Protein AF-A0AAV7SEF3-F1 (afdb_monomer)

Secondary structure (DSSP, 8-state):
----PPPP-PPPPPGGGSSSSSTTS---PPP-PPPPPPP-----SS-HHHHHHHHHHHHHHHHHHHHHHHHHHHHHHHHHHHHHHHHHHHHHHHHHHHHHHHHHHHHHHHHHHHHHHHHHHHHHHHHHHHHHHTT-----SPPTTTTTT-HHHHHHHHHHHH--TTEEEEEETTTEEEEEETTEEEEESSHHHHHHHHHHHHHHHHHHHHGGG----------------------------THHHHHHHHHHHHHHHHHHHHHHHHHHHHHHHHHHTTSPPPPPPPPP-

Organism: Pleurodeles waltl (NCBI:txid8319)

pLDDT: mean 71.94, std 19.68, range [37.56, 98.62]

Foldseek 3Di:
DDDDDDDDDDPDDDPPPPPVVPVPPPPPDPDDDDDDDDDDDDDDDDCPVVVVVVVVVVVVVVVVVVVVVVVVVVVVVVVVVVVVVVVVVVVVVVVVVVVVVVVVVVVVVVVVVVVVVVVVVVVVVVVVVCVVCVPPDDDPQDDPPPCPPHVVVVVVVVVVLQVDVQWDWDADPPGWIWIAGPNDIDIDPHVVVVVVVSVVVVVVVVVVVVVVPDPDDDDDDDDDDDDDDDDDDDDDDDDDDPPVVVVVVVVVVVVVVVVVVVVVVVVVVVVVVVVVVPPDPDDDDDDDD

Solvent-accessible surface area (backbone atoms only — not comparable to full-atom values): 18531 Å² total; per-residue (Å²): 140,85,87,79,88,81,79,85,78,75,82,76,78,74,82,77,76,68,73,70,72,67,73,73,73,72,79,75,75,80,79,82,76,83,79,80,92,80,82,93,76,92,78,82,91,83,58,71,66,64,54,51,55,49,51,54,50,49,51,54,51,51,52,54,50,49,54,51,50,52,53,52,49,52,51,54,51,52,51,54,51,50,53,53,51,52,52,51,50,51,51,55,52,50,56,54,48,51,53,52,50,54,52,50,53,55,51,53,54,55,48,55,54,48,53,52,51,51,54,53,52,50,54,50,47,51,54,49,50,51,62,67,44,71,82,60,83,79,85,69,86,74,68,88,82,74,41,73,98,44,58,66,62,46,53,52,54,52,51,59,69,51,62,45,97,63,41,51,73,49,80,41,89,95,51,35,40,38,36,32,48,89,90,44,77,46,80,32,79,44,72,65,63,46,47,53,52,54,56,56,51,56,57,55,58,55,56,59,62,65,64,74,75,65,91,77,78,92,75,91,80,87,88,81,86,89,79,87,82,83,84,80,85,79,83,84,78,85,76,81,69,74,72,66,64,56,59,60,52,56,57,53,53,54,56,51,59,54,48,53,52,50,55,55,52,53,58,54,52,56,57,55,62,60,58,62,73,67,64,73,80,80,78,83,80,79,81,86,131

Radius of gyration: 53.01 Å; Cα contacts (8 Å, |Δi|>4): 57; chains: 1; bounding box: 98×86×165 Å

Sequence (289 aa):
MPRGKTAGKTPGKPAHQLLFSEALRQQKHPSVEDPPPLPHSSMADDTQGVTMDHILQEISAVSRKLEGMDSARVALTAETRSMRLDIAGFQSQISGLDQRVATVETQVASWTDRDQELLHLHSKLIDVEDRSCRNNVRLLGFLEGIEGEDMFSYFLSLRTRLRHPDVKFSLFEPGRMWTTKNGKSLNFYNPEDLRAFLEGLHDQSQTMEMTAQTPLDIRDLPSGAGHPVTVSETEGRFTIDPQTRGRDLERLTKNYDDRDKVLQGMAMHTQISDRDKSRSPLKPMAAPT

Mean predicted aligned error: 19.89 Å

Nearest PDB structures (foldseek):
  2yko-assembly1_B  TM=6.083E-01  e=4.194E-01  Homo sapiens
  2ykq-assembly1_B  TM=4.624E-01  e=1.934E-01  Homo sapiens
  2ykp-assembly1_B  TM=4.297E-01  e=2.848E-01  Homo sapiens
  2ykp-assembly1_A  TM=4.327E-01  e=2.503E-01  Homo sapiens
  2yko-assembly1_A  TM=4.627E-01  e=2.503E-01  Homo sapiens

Structure (mmCIF, N/CA/C/O backbone):
data_AF-A0AAV7SEF3-F1
#
_entry.id   AF-A0AAV7SEF3-F1
#
loop_
_atom_site.group_PDB
_atom_site.id
_atom_site.type_symbol
_atom_site.label_atom_id
_atom_site.label_alt_id
_atom_site.label_comp_id
_atom_site.label_asym_id
_atom_site.label_entity_id
_atom_site.label_seq_id
_atom_site.pdbx_PDB_ins_code
_atom_site.Cartn_x
_atom_site.Cartn_y
_atom_site.Cartn_z
_atom_site.occupancy
_atom_site.B_iso_or_equiv
_atom_site.auth_seq_id
_atom_site.auth_comp_id
_atom_site.auth_asym_id
_atom_site.auth_atom_id
_atom_site.pdbx_PDB_model_num
ATOM 1 N N . MET A 1 1 ? 17.565 36.644 4.367 1.00 41.66 1 MET A N 1
ATOM 2 C CA . MET A 1 1 ? 16.128 36.466 4.059 1.00 41.66 1 MET A CA 1
ATOM 3 C C . MET A 1 1 ? 15.454 35.850 5.282 1.00 41.66 1 MET A C 1
ATOM 5 O O . MET A 1 1 ? 15.927 34.808 5.718 1.00 41.66 1 MET A O 1
ATOM 9 N N . PRO A 1 2 ? 14.473 36.518 5.913 1.00 55.06 2 PRO A N 1
ATOM 10 C CA . PRO A 1 2 ? 13.900 36.096 7.191 1.00 55.06 2 PRO A CA 1
ATOM 11 C C . PRO A 1 2 ? 12.561 35.345 7.032 1.00 55.06 2 PRO A C 1
ATOM 13 O O . PRO A 1 2 ? 11.887 35.498 6.020 1.00 55.06 2 PRO A O 1
ATOM 16 N N . ARG A 1 3 ? 12.137 34.690 8.129 1.00 43.38 3 ARG A N 1
ATOM 17 C CA . ARG A 1 3 ? 10.803 34.104 8.424 1.00 43.38 3 ARG A CA 1
ATOM 18 C C . ARG A 1 3 ? 10.563 32.707 7.805 1.00 43.38 3 ARG A C 1
ATOM 20 O O . ARG A 1 3 ? 10.960 32.456 6.686 1.00 43.38 3 ARG A O 1
ATOM 27 N N . GLY A 1 4 ? 9.939 31.746 8.488 1.00 38.06 4 GLY A N 1
ATOM 28 C CA . GLY A 1 4 ? 8.968 31.884 9.569 1.00 38.06 4 GLY A CA 1
ATOM 29 C C . GLY A 1 4 ? 9.024 30.774 10.619 1.00 38.06 4 GLY A C 1
ATOM 30 O O . GLY A 1 4 ? 9.305 29.614 10.342 1.00 38.06 4 GLY A O 1
ATOM 31 N N . LYS A 1 5 ? 8.722 31.194 11.848 1.00 51.06 5 LYS A N 1
ATOM 32 C CA . LYS A 1 5 ? 8.368 30.353 12.987 1.00 51.06 5 LYS A CA 1
ATOM 33 C C . LYS A 1 5 ? 6.966 29.794 12.731 1.00 51.06 5 LYS A C 1
ATOM 35 O O . LYS A 1 5 ? 6.031 30.582 12.599 1.00 51.06 5 LYS A O 1
ATOM 40 N N . THR A 1 6 ? 6.802 28.479 12.682 1.00 56.03 6 THR A N 1
ATOM 41 C CA . THR A 1 6 ? 5.478 27.848 12.734 1.00 56.03 6 THR A CA 1
ATOM 42 C C . THR A 1 6 ? 5.114 27.589 14.189 1.00 56.03 6 THR A C 1
ATOM 44 O O . THR A 1 6 ? 5.816 26.884 14.911 1.00 56.03 6 THR A O 1
ATOM 47 N N . ALA A 1 7 ? 4.038 28.246 14.614 1.00 51.09 7 ALA A N 1
ATOM 48 C CA . ALA A 1 7 ? 3.475 28.188 15.949 1.00 51.09 7 ALA A CA 1
ATOM 49 C C . ALA A 1 7 ? 2.989 26.774 16.299 1.00 51.09 7 ALA A C 1
ATOM 51 O O . ALA A 1 7 ? 2.428 26.064 15.463 1.00 51.09 7 ALA A O 1
ATOM 52 N N . GLY A 1 8 ? 3.198 26.405 17.563 1.00 47.00 8 GLY A N 1
ATOM 53 C CA . GLY A 1 8 ? 2.715 25.173 18.164 1.00 47.00 8 GLY A CA 1
ATOM 54 C C . GLY A 1 8 ? 1.195 25.078 18.101 1.00 47.00 8 GLY A C 1
ATOM 55 O O . GLY A 1 8 ? 0.473 25.950 18.583 1.00 47.00 8 GLY A O 1
ATOM 56 N N . LYS A 1 9 ? 0.726 23.987 17.504 1.00 54.19 9 LYS A N 1
ATOM 57 C CA . LYS A 1 9 ? -0.668 23.568 17.509 1.00 54.19 9 LYS A CA 1
ATOM 58 C C . LYS A 1 9 ? -0.867 22.731 18.771 1.00 54.19 9 LYS A C 1
ATOM 60 O O . LYS A 1 9 ? -0.361 21.617 18.866 1.00 54.19 9 LYS A O 1
ATOM 65 N N . THR A 1 10 ? -1.526 23.302 19.770 1.00 58.28 10 THR A N 1
ATOM 66 C CA . THR A 1 10 ? -1.952 22.576 20.968 1.00 58.28 10 THR A CA 1
ATOM 67 C C . THR A 1 10 ? -2.956 21.487 20.573 1.00 58.28 10 THR A C 1
ATOM 69 O O . THR A 1 10 ? -3.836 21.746 19.746 1.00 58.28 10 THR A O 1
ATOM 72 N N . PRO A 1 11 ? -2.855 20.263 21.122 1.00 57.12 11 PRO A N 1
ATOM 73 C CA . PRO A 1 11 ? -3.858 19.238 20.883 1.00 57.12 11 PRO A CA 1
ATOM 74 C C . PRO A 1 11 ? -5.172 19.680 21.531 1.00 57.12 11 PRO A C 1
ATOM 76 O O . PRO A 1 11 ? -5.235 19.989 22.724 1.00 57.12 11 PRO A O 1
ATOM 79 N N . GLY A 1 12 ? -6.211 19.766 20.700 1.00 49.66 12 GLY A N 1
ATOM 80 C CA . GLY A 1 12 ? -7.566 20.076 21.123 1.00 49.66 12 GLY A CA 1
ATOM 81 C C . GLY A 1 12 ? -8.024 19.090 22.190 1.00 49.66 12 GLY A C 1
ATOM 82 O O . GLY A 1 12 ? -7.910 17.876 22.028 1.00 49.66 12 GLY A O 1
ATOM 83 N N . LYS A 1 13 ? -8.535 19.628 23.297 1.00 55.81 13 LYS A N 1
ATOM 84 C CA . LYS A 1 13 ? -9.222 18.838 24.316 1.00 55.81 13 LYS A CA 1
ATOM 85 C C . LYS A 1 13 ? -10.410 18.117 23.655 1.00 55.81 13 LYS A C 1
ATOM 87 O O . LYS A 1 13 ? -11.155 18.770 22.922 1.00 55.81 13 LYS A O 1
ATOM 92 N N . PRO A 1 14 ? -10.608 16.810 23.891 1.00 53.34 14 PRO A N 1
ATOM 93 C CA . PRO A 1 14 ? -11.721 16.077 23.305 1.00 53.34 14 PRO A CA 1
ATOM 94 C C . PRO A 1 14 ? -13.053 16.630 23.825 1.00 53.34 14 PRO A C 1
ATOM 96 O O . PRO A 1 14 ? -13.282 16.721 25.031 1.00 53.34 14 PRO A O 1
ATOM 99 N N . ALA A 1 15 ? -13.947 16.974 22.898 1.00 54.69 15 ALA A N 1
ATOM 100 C CA . ALA A 1 15 ? -15.269 17.560 23.138 1.00 54.69 15 ALA A CA 1
ATOM 101 C C . ALA A 1 15 ? -16.272 16.631 23.863 1.00 54.69 15 ALA A C 1
ATOM 103 O O . ALA A 1 15 ? -17.443 16.970 24.004 1.00 54.69 15 ALA A O 1
ATOM 104 N N . HIS A 1 16 ? -15.836 15.476 24.372 1.00 51.16 16 HIS A N 1
ATOM 105 C CA . HIS A 1 16 ? -16.706 14.489 25.016 1.00 51.16 16 HIS A CA 1
ATOM 106 C C . HIS A 1 16 ? -16.952 14.728 26.514 1.00 51.16 16 HIS A C 1
ATOM 108 O O . HIS A 1 16 ? -17.703 13.979 27.129 1.00 51.16 16 HIS A O 1
ATOM 114 N N . GLN A 1 17 ? -16.385 15.783 27.111 1.00 49.00 17 GLN A N 1
ATOM 115 C CA . GLN A 1 17 ? -16.561 16.071 28.542 1.00 49.00 17 GLN A CA 1
ATOM 116 C C . GLN A 1 17 ? -17.680 17.074 28.872 1.00 49.00 17 GLN A C 1
ATOM 118 O O . GLN A 1 17 ? -17.937 17.318 30.047 1.00 49.00 17 GLN A O 1
ATOM 123 N N . LEU A 1 18 ? -18.373 17.635 27.872 1.00 51.66 18 LEU A N 1
ATOM 124 C CA . LEU A 1 18 ? -19.439 18.624 28.100 1.00 51.66 18 LEU A CA 1
ATOM 125 C C . LEU A 1 18 ? -20.865 18.057 28.055 1.00 51.66 18 LEU A C 1
ATOM 127 O O . LEU A 1 18 ? -21.784 18.735 28.496 1.00 51.66 18 LEU A O 1
ATOM 131 N N . LEU A 1 19 ? -21.066 16.812 27.612 1.00 51.88 19 LEU A N 1
ATOM 132 C CA . LEU A 1 19 ? -22.411 16.224 27.501 1.00 51.88 19 LEU A CA 1
ATOM 133 C C . LEU A 1 19 ? -22.891 15.485 28.761 1.00 51.88 19 LEU A C 1
ATOM 135 O O . LEU A 1 19 ? -24.065 15.148 28.856 1.00 51.88 19 LEU A O 1
ATOM 139 N N . PHE A 1 20 ? -22.024 15.265 29.755 1.00 48.84 20 PHE A N 1
ATOM 140 C CA . PHE A 1 20 ? -22.416 14.586 31.002 1.00 48.84 20 PHE A CA 1
ATOM 141 C C . PHE A 1 20 ? -22.874 15.541 32.117 1.00 48.84 20 PHE A C 1
ATOM 143 O O . PHE A 1 20 ? -23.497 15.110 33.084 1.00 48.84 20 PHE A O 1
ATOM 150 N N . SER A 1 21 ? -22.614 16.842 31.977 1.00 48.94 21 SER A N 1
ATOM 151 C CA . SER A 1 21 ? -22.934 17.850 32.998 1.00 48.94 21 SER A CA 1
ATOM 152 C C . SER A 1 21 ? -24.386 18.337 32.940 1.00 48.94 21 SER A C 1
ATOM 154 O O . SER A 1 21 ? -24.871 18.939 33.895 1.00 48.94 21 SER A O 1
ATOM 156 N N . GLU A 1 22 ? -25.088 18.094 31.830 1.00 50.62 22 GLU A N 1
ATOM 157 C CA . GLU A 1 22 ? -26.415 18.671 31.576 1.00 50.62 22 GLU A CA 1
ATOM 158 C C . GLU A 1 22 ? -27.567 17.701 31.898 1.00 50.62 22 GLU A C 1
ATOM 160 O O . GLU A 1 22 ? -28.674 18.133 32.216 1.00 50.62 22 GLU A O 1
ATOM 165 N N . ALA A 1 23 ? -27.293 16.392 31.955 1.00 50.78 23 ALA A N 1
ATOM 166 C CA . ALA A 1 23 ? -28.291 15.371 32.286 1.00 50.78 23 ALA A CA 1
ATOM 167 C C . ALA A 1 23 ? -28.616 15.269 33.793 1.00 50.78 23 ALA A C 1
ATOM 169 O O . ALA A 1 23 ? -29.652 14.718 34.158 1.00 50.78 23 ALA A O 1
ATOM 170 N N . LEU A 1 24 ? -27.784 15.827 34.685 1.00 52.16 24 LEU A N 1
ATOM 171 C CA . LEU A 1 24 ? -28.016 15.773 36.139 1.00 52.16 24 LEU A CA 1
ATOM 172 C C . LEU A 1 24 ? -28.829 16.954 36.704 1.00 52.16 24 LEU A C 1
ATOM 174 O O . LEU A 1 24 ? -29.088 16.996 37.903 1.00 52.16 24 LEU A O 1
ATOM 178 N N . ARG A 1 25 ? -29.253 17.918 35.872 1.00 52.78 25 ARG A N 1
ATOM 179 C CA . ARG A 1 25 ? -29.949 19.139 36.332 1.00 52.78 25 ARG A CA 1
ATOM 180 C C . ARG A 1 25 ? -31.480 19.093 36.256 1.00 52.78 25 ARG A C 1
ATOM 182 O O . ARG A 1 25 ? -32.117 20.075 36.618 1.00 52.78 25 ARG A O 1
ATOM 189 N N . GLN A 1 26 ? -32.076 17.976 35.829 1.00 50.88 26 GLN A N 1
ATOM 190 C CA . GLN A 1 26 ? -33.537 17.835 35.700 1.00 50.88 26 GLN A CA 1
ATOM 191 C C . GLN A 1 26 ? -34.201 16.912 36.736 1.00 50.88 26 GLN A C 1
ATOM 193 O O . GLN A 1 26 ? -35.353 16.523 36.552 1.00 50.88 26 GLN A O 1
ATOM 198 N N . GLN A 1 27 ? -33.562 16.617 37.874 1.00 47.28 27 GLN A N 1
ATOM 199 C CA . GLN A 1 27 ? -34.325 16.142 39.036 1.00 47.28 27 GLN A CA 1
ATOM 200 C C . GLN A 1 27 ? -35.026 17.324 39.715 1.00 47.28 27 GLN A C 1
ATOM 202 O O . GLN A 1 27 ? -34.570 17.905 40.695 1.00 47.28 27 GLN A O 1
ATOM 207 N N . LYS A 1 28 ? -36.168 17.685 39.128 1.00 54.47 28 LYS A N 1
ATOM 208 C CA . LYS A 1 28 ? -37.221 18.493 39.733 1.00 54.47 28 LYS A CA 1
ATOM 209 C C . LYS A 1 28 ? -37.717 17.746 40.974 1.00 54.47 28 LYS A C 1
ATOM 211 O O . LYS A 1 28 ? -38.453 16.771 40.855 1.00 54.47 28 LYS A O 1
ATOM 216 N N . HIS A 1 29 ? -37.272 18.175 42.151 1.00 51.53 29 HIS A N 1
ATOM 217 C CA . HIS A 1 29 ? -37.853 17.734 43.415 1.00 51.53 29 HIS A CA 1
ATOM 218 C C . HIS A 1 29 ? -39.364 18.027 43.394 1.00 51.53 29 HIS A C 1
ATOM 220 O O . HIS A 1 29 ? -39.744 19.150 43.046 1.00 51.53 29 HIS A O 1
ATOM 226 N N . PRO A 1 30 ? -40.238 17.059 43.718 1.00 52.62 30 PRO A N 1
ATOM 227 C CA . PRO A 1 30 ? -41.645 17.357 43.932 1.00 52.62 30 PRO A CA 1
ATOM 228 C C . PRO A 1 30 ? -41.758 18.276 45.154 1.00 52.62 30 PRO A C 1
ATOM 230 O O . PRO A 1 30 ? -41.269 17.939 46.233 1.00 52.62 30 PRO A O 1
ATOM 233 N N . SER A 1 31 ? -42.352 19.455 44.955 1.00 50.59 31 SER A N 1
ATOM 234 C CA . SER A 1 31 ? -42.760 20.348 46.038 1.00 50.59 31 SER A CA 1
ATOM 235 C C . SER A 1 31 ? -43.593 19.563 47.042 1.00 50.59 31 SER A C 1
ATOM 237 O O . SER A 1 31 ? -44.603 18.961 46.685 1.00 50.59 31 SER A O 1
ATOM 239 N N . VAL A 1 32 ? -43.144 19.581 48.291 1.00 55.47 32 VAL A N 1
ATOM 240 C CA . VAL A 1 32 ? -43.926 19.173 49.451 1.00 55.47 32 VAL A CA 1
ATOM 241 C C . VAL A 1 32 ? -45.052 20.200 49.589 1.00 55.47 32 VAL A C 1
ATOM 243 O O . VAL A 1 32 ? -44.791 21.349 49.934 1.00 55.47 32 VAL A O 1
ATOM 246 N N . GLU A 1 33 ? -46.273 19.820 49.216 1.00 50.75 33 GLU A N 1
ATOM 247 C CA . GLU A 1 33 ? -47.482 20.568 49.564 1.00 50.75 33 GLU A CA 1
ATOM 248 C C . GLU A 1 33 ? -47.763 20.378 51.059 1.00 50.75 33 GLU A C 1
ATOM 250 O O . GLU A 1 33 ? -47.781 19.251 51.561 1.00 50.75 33 GLU A O 1
ATOM 255 N N . ASP A 1 34 ? -47.958 21.493 51.762 1.00 59.09 34 ASP A N 1
ATOM 256 C CA . ASP A 1 34 ? -48.389 21.522 53.157 1.00 59.09 34 ASP A CA 1
ATOM 257 C C . ASP A 1 34 ? -49.773 20.859 53.308 1.00 59.09 34 ASP A C 1
ATOM 259 O O . ASP A 1 34 ? -50.707 21.216 52.581 1.00 59.09 34 ASP A O 1
ATOM 263 N N . PRO A 1 35 ? -49.956 19.920 54.256 1.00 69.69 35 PRO A N 1
ATOM 264 C CA . PRO A 1 35 ? -51.263 19.332 54.508 1.00 69.69 35 PRO A CA 1
ATOM 265 C C . PRO A 1 35 ? -52.189 20.314 55.259 1.00 69.69 35 PRO A C 1
ATOM 267 O O . PRO A 1 35 ? -51.732 21.078 56.114 1.00 69.69 35 PRO A O 1
ATOM 270 N N . PRO A 1 36 ? -53.507 20.286 54.983 1.00 72.88 36 PRO A N 1
ATOM 271 C CA . PRO A 1 36 ? -54.481 21.171 55.614 1.00 72.88 36 PRO A CA 1
ATOM 272 C C . PRO A 1 36 ? -54.740 20.792 57.086 1.00 72.88 36 PRO A C 1
ATOM 274 O O . PRO A 1 36 ? -54.629 19.618 57.452 1.00 72.88 36 PRO A O 1
ATOM 277 N N . PRO A 1 37 ? -55.142 21.753 57.942 1.00 62.06 37 PRO A N 1
ATOM 278 C CA . PRO A 1 37 ? -55.446 21.479 59.341 1.00 62.06 37 PRO A CA 1
ATOM 279 C C . PRO A 1 37 ? -56.778 20.727 59.460 1.00 62.06 37 PRO A C 1
ATOM 281 O O . PRO A 1 37 ? -57.814 21.202 58.990 1.00 62.06 37 PRO A O 1
ATOM 284 N N . LEU A 1 38 ? -56.752 19.554 60.099 1.00 57.28 38 LEU A N 1
ATOM 285 C CA . LEU A 1 38 ? -57.946 18.756 60.386 1.00 57.28 38 LEU A CA 1
ATOM 286 C C . LEU A 1 38 ? -58.469 18.970 61.818 1.00 57.28 38 LEU A C 1
ATOM 288 O O . LEU A 1 38 ? -57.705 19.330 62.716 1.00 57.28 38 LEU A O 1
ATOM 292 N N . PRO A 1 39 ? -59.786 18.772 62.024 1.00 57.12 39 PRO A N 1
ATOM 293 C CA . PRO A 1 39 ? -60.519 19.282 63.168 1.00 57.12 39 PRO A CA 1
ATOM 294 C C . PRO A 1 39 ? -60.442 18.356 64.383 1.00 57.12 39 PRO A C 1
ATOM 296 O O . PRO A 1 39 ? -60.477 17.131 64.280 1.00 57.12 39 PRO A O 1
ATOM 299 N N . HIS A 1 40 ? -60.405 18.983 65.555 1.00 54.09 40 HIS A N 1
ATOM 300 C CA . HIS A 1 40 ? -60.528 18.341 66.855 1.00 54.09 40 HIS A CA 1
ATOM 301 C C . HIS A 1 40 ? -61.889 17.634 66.973 1.00 54.09 40 HIS A C 1
ATOM 303 O O . HIS A 1 40 ? -62.927 18.292 67.018 1.00 54.09 40 HIS A O 1
ATOM 309 N N . SER A 1 41 ? -61.889 16.302 67.056 1.00 46.41 41 SER A N 1
ATOM 310 C CA . SER A 1 41 ? -63.051 15.525 67.491 1.00 46.41 41 SER A CA 1
ATOM 311 C C . SER A 1 41 ? -62.626 14.545 68.576 1.00 46.41 41 SER A C 1
ATOM 313 O O . SER A 1 41 ? -61.793 13.665 68.371 1.00 46.41 41 SER A O 1
ATOM 315 N N . SER A 1 42 ? -63.188 14.783 69.755 1.00 55.41 42 SER A N 1
ATOM 316 C CA . SER A 1 42 ? -63.051 14.010 70.979 1.00 55.41 42 SER A CA 1
ATOM 317 C C . SER A 1 42 ? -64.028 12.834 70.935 1.00 55.41 42 SER A C 1
ATOM 319 O O . SER A 1 42 ? -65.232 13.049 71.063 1.00 55.41 42 SER A O 1
ATOM 321 N N . MET A 1 43 ? -63.507 11.613 70.820 1.00 46.31 43 MET A N 1
ATOM 322 C CA . MET A 1 43 ? -64.150 10.382 71.290 1.00 46.31 43 MET A CA 1
ATOM 323 C C . MET A 1 43 ? -63.054 9.467 71.846 1.00 46.31 43 MET A C 1
ATOM 325 O O . MET A 1 43 ? -62.116 9.105 71.139 1.00 46.31 43 MET A O 1
ATOM 329 N N . ALA A 1 44 ? -63.152 9.194 73.144 1.00 49.41 44 ALA A N 1
ATOM 330 C CA . ALA A 1 44 ? -62.257 8.343 73.908 1.00 49.41 44 ALA A CA 1
ATOM 331 C C . ALA A 1 44 ? -62.612 6.857 73.747 1.00 49.41 44 ALA A C 1
ATOM 333 O O . ALA A 1 44 ? -63.763 6.525 73.477 1.00 49.41 44 ALA A O 1
ATOM 334 N N . ASP A 1 45 ? -61.585 6.038 73.994 1.00 51.91 45 ASP A N 1
ATOM 335 C CA . ASP A 1 45 ? -61.612 4.644 74.449 1.00 51.91 45 ASP A CA 1
ATOM 336 C C . ASP A 1 45 ? -62.312 3.604 73.570 1.00 51.91 45 ASP A C 1
ATOM 338 O O . ASP A 1 45 ? -63.514 3.390 73.659 1.00 51.91 45 ASP A O 1
ATOM 342 N N . ASP A 1 46 ? -61.500 2.963 72.715 1.00 52.22 46 ASP A N 1
ATOM 343 C CA . ASP A 1 46 ? -61.393 1.489 72.566 1.00 52.22 46 ASP A CA 1
ATOM 344 C C . ASP A 1 46 ? -60.593 1.071 71.304 1.00 52.22 46 ASP A C 1
ATOM 346 O O . ASP A 1 46 ? -60.405 -0.111 71.019 1.00 52.22 46 ASP A O 1
ATOM 350 N N . THR A 1 47 ? -60.030 2.022 70.546 1.00 54.19 47 THR A N 1
ATOM 351 C CA . THR A 1 47 ? -59.282 1.753 69.296 1.00 54.19 47 THR A CA 1
ATOM 352 C C . THR A 1 47 ? -57.754 1.666 69.431 1.00 54.19 47 THR A C 1
ATOM 354 O O . THR A 1 47 ? -57.087 1.318 68.455 1.00 54.19 47 THR A O 1
ATOM 357 N N . GLN A 1 48 ? -57.172 1.905 70.617 1.00 55.12 48 GLN A N 1
ATOM 358 C CA . GLN A 1 48 ? -55.707 1.933 70.806 1.00 55.12 48 GLN A CA 1
ATOM 359 C C . GLN A 1 48 ? -55.003 0.594 70.503 1.00 55.12 48 GLN A C 1
ATOM 361 O O . GLN A 1 48 ? -53.850 0.593 70.064 1.00 55.12 48 GLN A O 1
ATOM 366 N N . GLY A 1 49 ? -55.691 -0.543 70.668 1.00 55.97 49 GLY A N 1
ATOM 367 C CA . GLY A 1 49 ? -55.152 -1.860 70.300 1.00 55.97 49 GLY A CA 1
ATOM 368 C C . GLY A 1 49 ? -55.010 -2.047 68.784 1.00 55.97 49 GLY A C 1
ATOM 369 O O . GLY A 1 49 ? -53.963 -2.471 68.306 1.00 55.97 49 GLY A O 1
ATOM 370 N N . VAL A 1 50 ? -56.020 -1.625 68.013 1.00 62.12 50 VAL A N 1
ATOM 371 C CA . VAL A 1 50 ? -56.036 -1.750 66.542 1.00 62.12 50 VAL A CA 1
ATOM 372 C C . VAL A 1 50 ? -55.005 -0.821 65.890 1.00 62.12 50 VAL A C 1
ATOM 374 O O . VAL A 1 50 ? -54.404 -1.170 64.874 1.00 62.12 50 VAL A O 1
ATOM 377 N N . THR A 1 51 ? -54.742 0.347 66.486 1.00 79.56 51 THR A N 1
ATOM 378 C CA . THR A 1 51 ? -53.733 1.285 65.970 1.00 79.56 51 THR A CA 1
ATOM 379 C C . THR A 1 51 ? -52.300 0.791 66.160 1.00 79.56 51 THR A C 1
ATOM 381 O O . THR A 1 51 ? -51.460 1.042 65.301 1.00 79.56 51 THR A O 1
ATOM 384 N N . MET A 1 52 ? -52.004 0.065 67.243 1.00 85.88 52 MET A N 1
ATOM 385 C CA . MET A 1 52 ? -50.654 -0.453 67.494 1.00 85.88 52 MET A CA 1
ATOM 386 C C . MET A 1 52 ? -50.311 -1.621 66.563 1.00 85.88 52 MET A C 1
ATOM 388 O O . MET A 1 52 ? -49.228 -1.648 65.978 1.00 85.88 52 MET A O 1
ATOM 392 N N . ASP A 1 53 ? -51.255 -2.544 66.363 1.00 87.19 53 ASP A N 1
ATOM 393 C CA . ASP A 1 53 ? -51.077 -3.678 65.451 1.00 87.19 53 ASP A CA 1
ATOM 394 C C . ASP A 1 53 ? -50.866 -3.217 64.002 1.00 87.19 53 ASP A C 1
ATOM 396 O O . ASP A 1 53 ? -50.015 -3.757 63.290 1.00 87.19 53 ASP A O 1
ATOM 400 N N . HIS A 1 54 ? -51.573 -2.165 63.575 1.00 89.50 54 HIS A N 1
ATOM 401 C CA . HIS A 1 54 ? -51.375 -1.563 62.258 1.00 89.50 54 HIS A CA 1
ATOM 402 C C . HIS A 1 54 ? -49.974 -0.952 62.097 1.00 89.50 54 HIS A C 1
ATOM 404 O O . HIS A 1 54 ? -49.313 -1.202 61.090 1.00 89.50 54 HIS A O 1
ATOM 410 N N . ILE A 1 55 ? -49.477 -0.227 63.108 1.00 91.75 55 ILE A N 1
ATOM 411 C CA . ILE A 1 55 ? -48.118 0.338 63.104 1.00 91.75 55 ILE A CA 1
ATOM 412 C C . ILE A 1 55 ? -47.069 -0.776 63.015 1.00 91.75 55 ILE A C 1
ATOM 414 O O . ILE A 1 55 ? -46.135 -0.683 62.219 1.00 91.75 55 ILE A O 1
ATOM 418 N N . LEU A 1 56 ? -47.220 -1.859 63.782 1.00 91.69 56 LEU A N 1
ATOM 419 C CA . LEU A 1 56 ? -46.312 -3.009 63.709 1.00 91.69 56 LEU A CA 1
ATOM 420 C C . LEU A 1 56 ? -46.353 -3.680 62.330 1.00 91.69 56 LEU A C 1
ATOM 422 O O . LEU A 1 56 ? -45.311 -4.071 61.795 1.00 91.69 56 LEU A O 1
ATOM 426 N N . GLN A 1 57 ? -47.537 -3.773 61.722 1.00 93.88 57 GLN A N 1
ATOM 427 C CA . GLN A 1 57 ? -47.693 -4.302 60.374 1.00 93.88 57 GLN A CA 1
ATOM 428 C C . GLN A 1 57 ? -47.000 -3.413 59.333 1.00 93.88 57 GLN A C 1
ATOM 430 O O . GLN A 1 57 ? -46.274 -3.941 58.486 1.00 93.88 57 GLN A O 1
ATOM 435 N N . GLU A 1 58 ? -47.149 -2.090 59.409 1.00 95.81 58 GLU A N 1
ATOM 436 C CA . GLU A 1 58 ? -46.444 -1.155 58.527 1.00 95.81 58 GLU A CA 1
ATOM 437 C C . GLU A 1 58 ? -44.928 -1.209 58.724 1.00 95.81 58 GLU A C 1
ATOM 439 O O . GLU A 1 58 ? -44.199 -1.308 57.737 1.00 95.81 58 GLU A O 1
ATOM 444 N N . ILE A 1 59 ? -44.441 -1.248 59.970 1.00 96.00 59 ILE A N 1
ATOM 445 C CA . ILE A 1 59 ? -43.012 -1.423 60.271 1.00 96.00 59 ILE A CA 1
ATOM 446 C C . ILE A 1 59 ? -42.501 -2.715 59.626 1.00 96.00 59 ILE A C 1
ATOM 448 O O . ILE A 1 59 ? -41.488 -2.692 58.930 1.00 96.00 59 ILE A O 1
ATOM 452 N N . SER A 1 60 ? -43.234 -3.827 59.754 1.00 95.88 60 SER A N 1
ATOM 453 C CA . SER A 1 60 ? -42.855 -5.100 59.125 1.00 95.88 60 SER A CA 1
ATOM 454 C C . SER A 1 60 ? -42.853 -5.037 57.590 1.00 95.88 60 SER A C 1
ATOM 456 O O . SER A 1 60 ? -42.049 -5.699 56.926 1.00 95.88 60 SER A O 1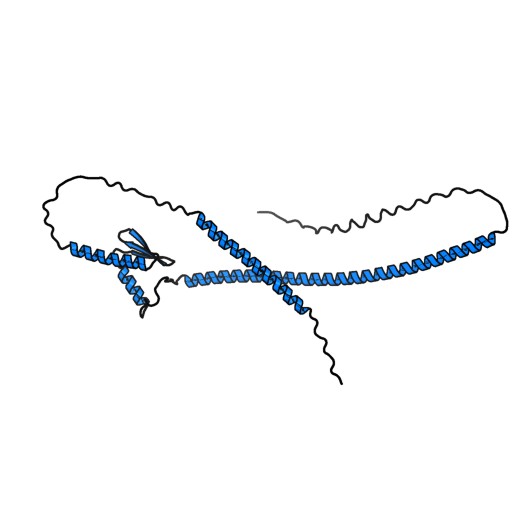
ATOM 458 N N . ALA A 1 61 ? -43.750 -4.248 56.993 1.00 96.56 61 ALA A N 1
ATOM 459 C CA . ALA A 1 61 ? -43.802 -4.041 55.552 1.00 96.56 61 ALA A CA 1
ATOM 460 C C . ALA A 1 61 ? -42.621 -3.184 55.073 1.00 96.56 61 ALA A C 1
ATOM 462 O O . ALA A 1 61 ? -41.987 -3.518 54.069 1.00 96.56 61 ALA A O 1
ATOM 463 N N . VAL A 1 62 ? -42.281 -2.128 55.816 1.00 97.06 62 VAL A N 1
ATOM 464 C CA . VAL A 1 62 ? -41.113 -1.278 55.559 1.00 97.06 62 VAL A CA 1
ATOM 465 C C . VAL A 1 62 ? -39.822 -2.079 55.701 1.00 97.06 62 VAL A C 1
ATOM 467 O O . VAL A 1 62 ? -38.979 -1.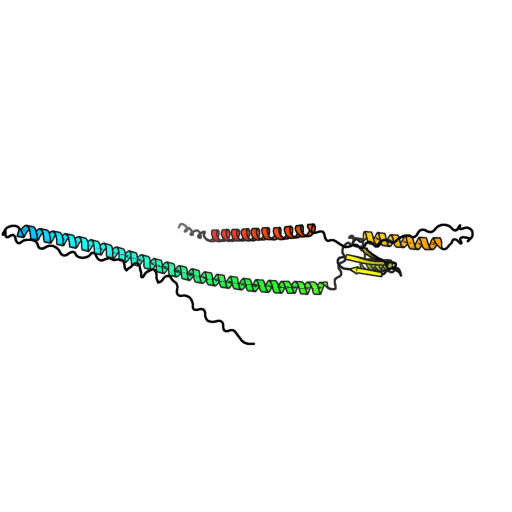996 54.811 1.00 97.06 62 VAL A O 1
ATOM 470 N N . SER A 1 63 ? -39.685 -2.908 56.739 1.00 97.75 63 SER A N 1
ATOM 471 C CA . SER A 1 63 ? -38.521 -3.784 56.926 1.00 97.75 63 SER A CA 1
ATOM 472 C C . SER A 1 63 ? -38.328 -4.735 55.746 1.00 97.75 63 SER A C 1
ATOM 474 O O . SER A 1 63 ? -37.244 -4.776 55.172 1.00 97.75 63 SER A O 1
ATOM 476 N N . ARG A 1 64 ? -39.391 -5.414 55.292 1.00 97.19 64 ARG A N 1
ATOM 477 C CA . ARG A 1 64 ? -39.319 -6.289 54.107 1.00 97.19 64 ARG A CA 1
ATOM 478 C C . ARG A 1 64 ? -38.943 -5.529 52.836 1.00 97.19 64 ARG A C 1
ATOM 480 O O . ARG A 1 64 ? -38.176 -6.025 52.014 1.00 97.19 64 ARG A O 1
ATOM 487 N N . LYS A 1 65 ? -39.473 -4.315 52.655 1.00 98.06 65 LYS A N 1
ATOM 488 C CA . LYS A 1 65 ? -39.114 -3.462 51.514 1.00 98.06 65 LYS A CA 1
ATOM 489 C C . LYS A 1 65 ? -37.645 -3.038 51.576 1.00 98.06 65 LYS A C 1
ATOM 491 O O . LYS A 1 65 ? -36.987 -3.031 50.539 1.00 98.06 65 LYS A O 1
ATOM 496 N N . LEU A 1 66 ? -37.140 -2.710 52.764 1.00 97.06 66 LEU A N 1
ATOM 497 C CA . LEU A 1 66 ? -35.744 -2.336 52.981 1.00 97.06 66 LEU A CA 1
ATOM 498 C C . LEU A 1 66 ? -34.803 -3.509 52.673 1.00 97.06 66 LEU A C 1
ATOM 500 O O . LEU A 1 66 ? -33.856 -3.331 51.917 1.00 97.06 66 LEU A O 1
ATOM 504 N N . GLU A 1 67 ? -35.130 -4.719 53.133 1.00 97.31 67 GLU A N 1
ATOM 505 C CA . GLU A 1 67 ? -34.391 -5.947 52.797 1.00 97.31 67 GLU A CA 1
ATOM 506 C C . GLU A 1 67 ? -34.382 -6.228 51.283 1.00 97.31 67 GLU A C 1
ATOM 508 O O . GLU A 1 67 ? -33.356 -6.608 50.706 1.00 97.31 67 GLU A O 1
ATOM 513 N N . GLY A 1 68 ? -35.513 -5.996 50.606 1.00 97.75 68 GLY A N 1
ATOM 514 C CA . GLY A 1 68 ? -35.607 -6.087 49.148 1.00 97.75 68 GLY A CA 1
ATOM 515 C C . GLY A 1 68 ? -34.736 -5.047 48.432 1.00 97.75 68 GLY A C 1
ATOM 516 O O . GLY A 1 68 ? -34.056 -5.373 47.457 1.00 97.75 68 GLY A O 1
ATOM 517 N N . MET A 1 69 ? -34.707 -3.808 48.932 1.00 98.00 69 MET A N 1
ATOM 518 C CA . MET A 1 69 ? -33.841 -2.745 48.412 1.00 98.00 69 MET A CA 1
ATOM 519 C C . MET A 1 69 ? -32.356 -3.048 48.634 1.00 98.00 69 MET A C 1
ATOM 521 O O . MET A 1 69 ? -31.558 -2.822 47.725 1.00 98.00 69 MET A O 1
ATOM 525 N N . ASP A 1 70 ? -31.982 -3.595 49.789 1.00 97.19 70 ASP A N 1
ATOM 526 C CA . ASP A 1 70 ? -30.605 -4.008 50.071 1.00 97.19 70 ASP A CA 1
ATOM 527 C C . ASP A 1 70 ? -30.170 -5.156 49.157 1.00 97.19 70 ASP A C 1
ATOM 529 O O . ASP A 1 70 ? -29.082 -5.113 48.579 1.00 97.19 70 ASP A O 1
ATOM 533 N N . SER A 1 71 ? -31.052 -6.130 48.922 1.00 97.75 71 SER A N 1
ATOM 534 C CA . SER A 1 71 ? -30.810 -7.214 47.963 1.00 97.75 71 SER A CA 1
ATOM 535 C C . SER A 1 71 ? -30.597 -6.676 46.540 1.00 97.75 71 SER A C 1
ATOM 537 O O . SER A 1 71 ? -29.629 -7.044 45.869 1.00 97.75 71 SER A O 1
ATOM 539 N N . ALA A 1 72 ? -31.444 -5.742 46.090 1.00 98.00 72 ALA A N 1
ATOM 540 C CA . ALA A 1 72 ? -31.296 -5.086 44.790 1.00 98.00 72 ALA A CA 1
ATOM 541 C C . ALA A 1 72 ? -29.998 -4.262 44.698 1.00 98.00 72 ALA A C 1
ATOM 543 O O . ALA A 1 72 ? -29.307 -4.284 43.678 1.00 98.00 72 ALA A O 1
ATOM 544 N N . ARG A 1 73 ? -29.617 -3.570 45.777 1.00 98.38 73 ARG A N 1
ATOM 545 C CA . ARG A 1 73 ? -28.364 -2.808 45.856 1.00 98.38 73 ARG A CA 1
ATOM 546 C C . ARG A 1 73 ? -27.140 -3.714 45.737 1.00 98.38 73 ARG A C 1
ATOM 548 O O . ARG A 1 73 ? -26.188 -3.355 45.038 1.00 98.38 73 ARG A O 1
ATOM 555 N N . VAL A 1 74 ? -27.145 -4.871 46.398 1.00 98.12 74 VAL A N 1
ATOM 556 C CA . VAL A 1 74 ? -26.066 -5.864 46.290 1.00 98.12 74 VAL A CA 1
ATOM 557 C C . VAL A 1 74 ? -25.957 -6.377 44.853 1.00 98.12 74 VAL A C 1
ATOM 559 O O . VAL A 1 74 ? -24.850 -6.407 44.313 1.00 98.12 74 VAL A O 1
ATOM 562 N N . ALA A 1 75 ? -27.084 -6.684 44.203 1.00 97.94 75 ALA A N 1
ATOM 563 C CA . ALA A 1 75 ? -27.108 -7.114 42.804 1.00 97.94 75 ALA A CA 1
ATOM 564 C C . ALA A 1 75 ? -26.523 -6.051 41.853 1.00 97.94 75 ALA A C 1
ATOM 566 O O . ALA A 1 75 ? -25.604 -6.352 41.091 1.00 97.94 75 ALA A O 1
ATOM 567 N N . LEU A 1 76 ? -26.953 -4.789 41.966 1.00 98.31 76 LEU A N 1
ATOM 568 C CA . LEU A 1 76 ? -26.413 -3.680 41.165 1.00 98.31 76 LEU A CA 1
ATOM 569 C C . LEU A 1 76 ? -24.919 -3.444 41.416 1.00 98.31 76 LEU A C 1
ATOM 571 O O . LEU A 1 76 ? -24.165 -3.107 40.501 1.00 98.31 76 LEU A O 1
ATOM 575 N N . THR A 1 77 ? -24.464 -3.632 42.656 1.00 98.25 77 THR A N 1
ATOM 576 C CA . THR A 1 77 ? -23.042 -3.508 43.004 1.00 98.25 77 THR A CA 1
ATOM 577 C C . THR A 1 77 ? -22.221 -4.626 42.357 1.00 98.25 77 THR A C 1
ATOM 579 O O . THR A 1 77 ? -21.119 -4.371 41.863 1.00 98.25 77 THR A O 1
ATOM 582 N N . ALA A 1 78 ? -22.756 -5.849 42.317 1.00 98.19 78 ALA A N 1
ATOM 583 C CA . ALA A 1 78 ? -22.125 -6.981 41.647 1.00 98.19 78 ALA A CA 1
ATOM 584 C C . ALA A 1 78 ? -22.051 -6.770 40.126 1.00 98.19 78 ALA A C 1
ATOM 586 O O . ALA A 1 78 ? -20.980 -6.932 39.541 1.00 98.19 78 ALA A O 1
ATOM 587 N N . GLU A 1 79 ? -23.139 -6.322 39.501 1.00 98.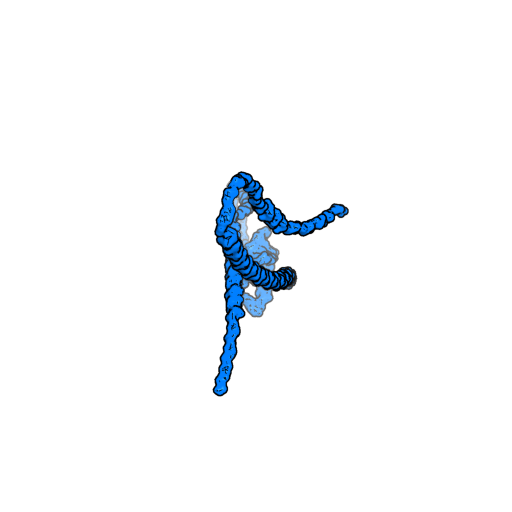62 79 GLU A N 1
ATOM 588 C CA . GLU A 1 79 ? -23.178 -6.002 38.070 1.00 98.62 79 GLU A CA 1
ATOM 589 C C . GLU A 1 79 ? -22.205 -4.868 37.715 1.00 98.62 79 GLU A C 1
ATOM 591 O O . GLU A 1 79 ? -21.398 -4.995 36.795 1.00 98.62 79 GLU A O 1
ATOM 596 N N . THR A 1 80 ? -22.180 -3.796 38.516 1.00 98.06 80 THR A N 1
ATOM 597 C CA . THR A 1 80 ? -21.221 -2.689 38.351 1.00 98.06 80 THR A CA 1
ATOM 598 C C . THR A 1 80 ? -19.777 -3.180 38.438 1.00 98.06 80 THR A C 1
ATOM 600 O O . THR A 1 80 ? -18.907 -2.707 37.703 1.00 98.06 80 THR A O 1
ATOM 603 N N . ARG A 1 81 ? -19.492 -4.137 39.328 1.00 98.38 81 ARG A N 1
ATOM 604 C CA . ARG A 1 81 ? -18.165 -4.752 39.426 1.00 98.38 81 ARG A CA 1
ATOM 605 C C . ARG A 1 81 ? -17.840 -5.587 38.188 1.00 98.38 81 ARG A C 1
ATOM 607 O O . ARG A 1 81 ? -16.712 -5.492 37.715 1.00 98.38 81 ARG A O 1
ATOM 614 N N . SER A 1 82 ? -18.800 -6.346 37.661 1.00 98.56 82 SER A N 1
ATOM 615 C CA . SER A 1 82 ? -18.634 -7.113 36.419 1.00 98.56 82 SER A CA 1
ATOM 616 C C . SER A 1 82 ? -18.301 -6.196 35.245 1.00 98.56 82 SER A C 1
ATOM 618 O O . SER A 1 82 ? -17.258 -6.360 34.622 1.00 98.56 82 SER A O 1
ATOM 620 N N . MET A 1 83 ? -19.098 -5.144 35.028 1.00 98.62 83 MET A N 1
ATOM 621 C CA . MET A 1 83 ? -18.856 -4.182 33.948 1.00 98.62 83 MET A CA 1
ATOM 622 C C . MET A 1 83 ? -17.476 -3.522 34.051 1.00 98.62 83 MET A C 1
ATOM 624 O O . MET A 1 83 ? -16.819 -3.287 33.042 1.00 98.62 83 MET A O 1
ATOM 628 N N . ARG A 1 84 ? -16.994 -3.232 35.268 1.00 98.50 84 ARG A N 1
ATOM 629 C CA . ARG A 1 84 ? -15.637 -2.693 35.468 1.00 98.50 84 ARG A CA 1
ATOM 630 C C . ARG A 1 84 ? -14.542 -3.670 35.040 1.00 98.50 84 ARG A C 1
ATOM 632 O O . ARG A 1 84 ? -13.520 -3.219 34.528 1.00 98.50 84 ARG A O 1
ATOM 639 N N . LEU A 1 85 ? -14.737 -4.972 35.252 1.00 98.38 85 LEU A N 1
ATOM 640 C CA . LEU A 1 85 ? -13.798 -5.996 34.789 1.00 98.38 85 LEU A CA 1
ATOM 641 C C . LEU A 1 85 ? -13.807 -6.097 33.262 1.00 98.38 85 LEU A C 1
ATOM 643 O O . LEU A 1 85 ? -12.735 -6.131 32.661 1.00 98.38 85 LEU A O 1
ATOM 647 N N . ASP A 1 86 ? -14.984 -6.048 32.640 1.00 98.56 86 ASP A N 1
ATOM 648 C CA . ASP A 1 86 ? -15.107 -6.063 31.179 1.00 98.56 86 ASP A CA 1
ATOM 649 C C . ASP A 1 86 ? -14.445 -4.830 30.551 1.00 98.56 86 ASP A C 1
ATOM 651 O O . ASP A 1 86 ? -13.670 -4.954 29.605 1.00 98.56 86 ASP A O 1
ATOM 655 N N . ILE A 1 87 ? -14.658 -3.640 31.131 1.00 98.38 87 ILE A N 1
ATOM 656 C CA . ILE A 1 87 ? -13.991 -2.400 30.705 1.00 98.38 87 ILE A CA 1
ATOM 657 C C . ILE A 1 87 ? -12.467 -2.539 30.797 1.00 98.38 87 ILE A C 1
ATOM 659 O O . ILE A 1 87 ? -11.769 -2.149 29.863 1.00 98.38 87 ILE A O 1
ATOM 663 N N . ALA A 1 88 ? -11.939 -3.113 31.882 1.00 97.69 88 ALA A N 1
ATOM 664 C CA . ALA A 1 88 ? -10.502 -3.358 32.011 1.00 97.69 88 ALA A CA 1
ATOM 665 C C . ALA A 1 88 ? -9.992 -4.358 30.953 1.00 97.69 88 ALA A C 1
ATOM 667 O O . ALA A 1 88 ? -8.917 -4.165 30.381 1.00 97.69 88 ALA A O 1
ATOM 668 N N . GLY A 1 89 ? -10.783 -5.389 30.643 1.00 98.50 89 GLY A N 1
ATOM 669 C CA . GLY A 1 89 ? -10.501 -6.338 29.566 1.00 98.50 89 GLY A CA 1
ATOM 670 C C . GLY A 1 89 ? -10.433 -5.663 28.195 1.00 98.50 89 GLY A C 1
ATOM 671 O O . GLY A 1 89 ? -9.452 -5.836 27.469 1.00 98.50 89 GLY A O 1
ATOM 672 N N . PHE A 1 90 ? -11.420 -4.829 27.862 1.00 98.50 90 PHE A N 1
ATOM 673 C CA . PHE A 1 90 ? -11.431 -4.071 26.610 1.00 98.50 90 PHE A CA 1
ATOM 674 C C . PHE A 1 90 ? -10.276 -3.075 26.525 1.00 98.50 90 PHE A C 1
ATOM 676 O O . PHE A 1 90 ? -9.656 -2.961 25.473 1.00 98.50 90 PHE A O 1
ATOM 683 N N . GLN A 1 91 ? -9.927 -2.402 27.623 1.00 98.56 91 GLN A N 1
ATOM 684 C CA . GLN A 1 91 ? -8.765 -1.510 27.660 1.00 98.56 91 GLN A CA 1
ATOM 685 C C . GLN A 1 91 ? -7.468 -2.257 27.336 1.00 98.56 91 GLN A C 1
ATOM 687 O O . GLN A 1 91 ? -6.683 -1.786 26.516 1.00 98.56 91 GLN A O 1
ATOM 692 N N . SER A 1 92 ? -7.270 -3.449 27.908 1.00 98.31 92 SER A N 1
ATOM 693 C CA . SER A 1 92 ? -6.107 -4.286 27.594 1.00 98.31 92 SER A CA 1
ATOM 694 C C . SER A 1 92 ? -6.078 -4.711 26.122 1.00 98.31 92 SER A C 1
ATOM 696 O O . SER A 1 92 ? -5.022 -4.650 25.488 1.00 98.31 92 SER A O 1
ATOM 698 N N . GLN A 1 93 ? -7.227 -5.089 25.553 1.00 98.62 93 GLN A N 1
ATOM 699 C CA . GLN A 1 93 ? -7.330 -5.440 24.133 1.00 98.62 93 GLN A CA 1
ATOM 700 C C . GLN A 1 93 ? -7.025 -4.250 23.217 1.00 98.62 93 GLN A C 1
ATOM 702 O O . GLN A 1 93 ? -6.284 -4.414 22.249 1.00 98.62 93 GLN A O 1
ATOM 707 N N . ILE A 1 94 ? -7.550 -3.062 23.532 1.00 98.50 94 ILE A N 1
ATOM 708 C CA . ILE A 1 94 ? -7.290 -1.829 22.778 1.00 98.50 94 ILE A CA 1
ATOM 709 C C . ILE A 1 94 ? -5.795 -1.508 22.801 1.00 98.50 94 ILE A C 1
ATOM 711 O O . ILE A 1 94 ? -5.204 -1.342 21.741 1.00 98.50 94 ILE A O 1
ATOM 715 N N . SER A 1 95 ? -5.148 -1.542 23.971 1.00 98.19 95 SER A N 1
ATOM 716 C CA . SER A 1 95 ? -3.698 -1.318 24.061 1.00 98.19 95 SER A CA 1
ATOM 717 C C . SER A 1 95 ? -2.886 -2.341 23.255 1.00 98.19 95 SER A C 1
ATOM 719 O O . SER A 1 95 ? -1.878 -1.993 22.640 1.00 98.19 95 SER A O 1
ATOM 721 N N . GLY A 1 96 ? -3.329 -3.602 23.212 1.00 98.44 96 GLY A N 1
ATOM 722 C CA . GLY A 1 96 ? -2.708 -4.628 22.372 1.00 98.44 96 GLY A CA 1
ATOM 723 C C . GLY A 1 96 ? -2.890 -4.374 20.871 1.00 98.44 96 GLY A C 1
ATOM 724 O O . GLY A 1 96 ? -1.971 -4.617 20.086 1.00 98.44 96 GLY A O 1
ATOM 725 N N . LEU A 1 97 ? -4.054 -3.869 20.454 1.00 98.19 97 LEU A N 1
ATOM 726 C CA . LEU A 1 97 ? -4.294 -3.453 19.071 1.00 98.19 97 LEU A CA 1
ATOM 727 C C . LEU A 1 97 ? -3.447 -2.235 18.700 1.00 98.19 97 LEU A C 1
ATOM 729 O O . LEU A 1 97 ? -2.821 -2.265 17.644 1.00 98.19 97 LEU A O 1
ATOM 733 N N . ASP A 1 98 ? -3.342 -1.235 19.575 1.00 98.50 98 ASP A N 1
ATOM 734 C CA . ASP A 1 98 ? -2.515 -0.044 19.351 1.00 98.50 98 ASP A CA 1
ATOM 735 C C . ASP A 1 98 ? -1.044 -0.417 19.121 1.00 98.50 98 ASP A C 1
ATOM 737 O O . ASP A 1 98 ? -0.408 0.065 18.184 1.00 98.50 98 ASP A O 1
ATOM 741 N N . GLN A 1 99 ? -0.507 -1.355 19.908 1.00 98.38 99 GLN A N 1
ATOM 742 C CA . GLN A 1 99 ? 0.860 -1.849 19.717 1.00 98.38 99 GLN A CA 1
ATOM 743 C C . GLN A 1 99 ? 1.044 -2.570 18.371 1.00 98.38 99 GLN A C 1
ATOM 745 O O . GLN A 1 99 ? 2.074 -2.417 17.704 1.00 98.38 99 GLN A O 1
ATOM 750 N N . ARG A 1 100 ? 0.055 -3.370 17.953 1.00 98.44 100 ARG A N 1
ATOM 751 C CA . ARG A 1 100 ? 0.082 -4.062 16.655 1.00 98.44 100 ARG A CA 1
ATOM 752 C C . ARG A 1 100 ? -0.001 -3.075 15.496 1.00 98.44 100 ARG A C 1
ATOM 754 O O . ARG A 1 100 ? 0.742 -3.242 14.534 1.00 98.44 100 ARG A O 1
ATOM 761 N N . VAL A 1 101 ? -0.852 -2.055 15.601 1.00 98.62 101 VAL A N 1
ATOM 762 C CA . VAL A 1 101 ? -0.956 -0.973 14.614 1.00 98.62 101 VAL A CA 1
ATOM 763 C C . VAL A 1 101 ? 0.377 -0.243 14.503 1.00 98.62 101 V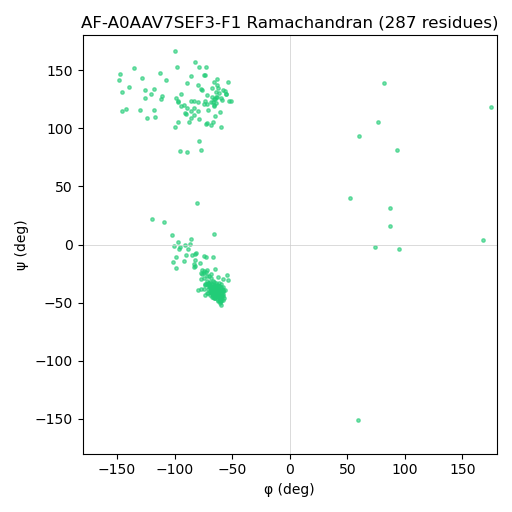AL A C 1
ATOM 765 O O . VAL A 1 101 ? 0.923 -0.190 13.407 1.00 98.62 101 VAL A O 1
ATOM 768 N N . ALA A 1 102 ? 0.973 0.177 15.622 1.00 98.25 102 ALA A N 1
ATOM 769 C CA . ALA A 1 102 ? 2.287 0.819 15.622 1.00 98.25 102 ALA A CA 1
ATOM 770 C C . ALA A 1 102 ? 3.367 -0.063 14.963 1.00 98.25 102 ALA A C 1
ATOM 772 O O . ALA A 1 102 ? 4.198 0.415 14.195 1.00 98.25 102 ALA A O 1
ATOM 773 N N . THR A 1 103 ? 3.331 -1.379 15.198 1.00 98.62 103 THR A N 1
ATOM 774 C CA . THR A 1 103 ? 4.259 -2.318 14.546 1.00 98.62 103 THR A CA 1
ATOM 775 C C . THR A 1 103 ? 4.043 -2.362 13.031 1.00 98.62 103 THR A C 1
ATOM 777 O O . THR A 1 103 ? 5.007 -2.276 12.272 1.00 98.62 103 THR A O 1
ATOM 780 N N . VAL A 1 104 ? 2.796 -2.457 12.566 1.00 98.50 104 VAL A N 1
ATOM 781 C CA . VAL A 1 104 ? 2.479 -2.463 11.128 1.00 98.50 104 VAL A CA 1
ATOM 782 C C . VAL A 1 104 ? 2.876 -1.141 10.473 1.00 98.50 104 VAL A C 1
ATOM 784 O O . VAL A 1 104 ? 3.476 -1.155 9.403 1.00 98.50 104 VAL A O 1
ATOM 787 N N . GLU A 1 105 ? 2.630 -0.008 11.127 1.00 98.44 105 GLU A N 1
ATOM 788 C CA . GLU A 1 105 ? 3.041 1.311 10.636 1.00 98.44 105 GLU A CA 1
ATOM 789 C C . GLU A 1 105 ? 4.562 1.394 10.441 1.00 98.44 105 GLU A C 1
ATOM 791 O O . GLU A 1 105 ? 5.027 1.847 9.394 1.00 98.44 105 GLU A O 1
ATOM 796 N N . THR A 1 106 ? 5.350 0.874 11.391 1.00 98.25 106 THR A N 1
ATOM 797 C CA . THR A 1 106 ? 6.817 0.822 11.245 1.00 98.25 106 THR A CA 1
ATOM 798 C C . THR A 1 106 ? 7.264 -0.083 10.093 1.00 98.25 106 THR A C 1
ATOM 800 O O . THR A 1 106 ? 8.220 0.239 9.387 1.00 98.25 106 THR A O 1
ATOM 803 N N . GLN A 1 107 ? 6.561 -1.196 9.853 1.00 98.31 107 GLN A N 1
ATOM 804 C CA . GLN A 1 107 ? 6.858 -2.093 8.734 1.00 98.31 107 GLN A CA 1
ATOM 805 C C . GLN A 1 107 ? 6.555 -1.437 7.389 1.00 98.31 107 GLN A C 1
ATOM 807 O O . GLN A 1 107 ? 7.402 -1.493 6.496 1.00 98.31 107 GLN A O 1
ATOM 812 N N . VAL A 1 108 ? 5.403 -0.774 7.263 1.00 98.25 108 VAL A N 1
ATOM 813 C CA . VAL A 1 108 ? 5.010 -0.047 6.049 1.00 98.25 108 VAL A CA 1
ATOM 814 C C . VAL A 1 108 ? 6.026 1.047 5.724 1.00 98.25 108 VAL A C 1
ATOM 816 O O . VAL A 1 108 ? 6.478 1.122 4.584 1.00 98.25 108 VAL A O 1
ATOM 819 N N . ALA A 1 109 ? 6.468 1.821 6.721 1.00 97.38 109 ALA A N 1
ATOM 820 C CA . ALA A 1 109 ? 7.528 2.813 6.531 1.00 97.38 109 ALA A CA 1
ATOM 821 C C . ALA A 1 109 ? 8.835 2.175 6.009 1.00 97.38 109 ALA A C 1
ATOM 823 O O . ALA A 1 109 ? 9.473 2.683 5.090 1.00 97.38 109 ALA A O 1
ATOM 824 N N . SER A 1 110 ? 9.202 0.995 6.517 1.00 98.00 110 SER A N 1
ATOM 825 C CA . SER A 1 110 ? 10.392 0.283 6.033 1.00 98.00 110 SER A CA 1
ATOM 826 C C . SER A 1 110 ? 10.257 -0.253 4.599 1.00 98.00 110 SER A C 1
ATOM 828 O O . SER A 1 110 ? 11.264 -0.496 3.933 1.00 98.00 110 SER A O 1
ATOM 830 N N . TRP A 1 111 ? 9.038 -0.515 4.121 1.00 97.50 111 TRP A N 1
ATOM 831 C CA . TRP A 1 111 ? 8.805 -0.931 2.736 1.00 97.50 111 TRP A CA 1
ATOM 832 C C . TRP A 1 111 ? 8.885 0.258 1.788 1.00 97.50 111 TRP A C 1
ATOM 834 O O . TRP A 1 111 ? 9.510 0.136 0.739 1.00 97.50 111 TRP A O 1
ATOM 844 N N . THR A 1 112 ? 8.372 1.423 2.192 1.00 97.00 112 THR A N 1
ATOM 845 C CA . THR A 1 112 ? 8.507 2.642 1.386 1.00 97.00 112 THR A CA 1
ATOM 846 C C . THR A 1 112 ? 9.967 3.044 1.180 1.00 97.00 112 THR A C 1
ATOM 848 O O . THR A 1 112 ? 10.328 3.472 0.086 1.00 97.00 112 THR A O 1
ATOM 851 N N . ASP A 1 113 ? 10.827 2.838 2.182 1.00 97.19 113 ASP A N 1
ATOM 852 C CA . ASP A 1 113 ? 12.268 3.092 2.052 1.00 97.19 113 ASP A CA 1
ATOM 853 C C . ASP A 1 113 ? 12.933 2.125 1.056 1.00 97.19 113 ASP A C 1
ATOM 855 O O . ASP A 1 113 ? 13.744 2.536 0.223 1.00 97.19 113 ASP A O 1
ATOM 859 N N . ARG A 1 114 ? 12.550 0.840 1.081 1.00 97.38 114 ARG A N 1
ATOM 860 C CA . ARG A 1 114 ? 13.047 -0.163 0.122 1.00 97.38 114 ARG A CA 1
ATOM 861 C C . ARG A 1 114 ? 12.587 0.121 -1.304 1.00 97.38 114 ARG A C 1
ATOM 863 O O . ARG A 1 114 ? 13.373 -0.047 -2.231 1.00 97.38 114 ARG A O 1
ATOM 870 N N . ASP A 1 115 ? 11.353 0.579 -1.494 1.00 98.25 115 ASP A N 1
ATOM 871 C CA . ASP A 1 115 ? 10.853 0.957 -2.820 1.00 98.25 115 ASP A CA 1
ATOM 872 C C . ASP A 1 115 ? 11.650 2.132 -3.408 1.00 98.25 115 ASP A C 1
ATOM 874 O O . ASP A 1 115 ? 11.981 2.128 -4.597 1.00 98.25 115 ASP A O 1
ATOM 878 N N . GLN A 1 116 ? 12.037 3.110 -2.581 1.00 97.81 116 GLN A N 1
ATOM 879 C CA . GLN A 1 116 ? 12.922 4.197 -3.014 1.00 97.81 116 GLN A CA 1
ATOM 880 C C . GLN A 1 116 ? 14.313 3.683 -3.410 1.00 97.81 116 GLN A C 1
ATOM 882 O O . GLN A 1 116 ? 14.871 4.123 -4.419 1.00 97.81 116 GLN A O 1
ATOM 887 N N . GLU A 1 117 ? 14.864 2.728 -2.659 1.00 98.31 117 GLU A N 1
ATOM 888 C CA . GLU A 1 117 ? 16.138 2.089 -2.994 1.00 98.31 117 GLU A CA 1
ATOM 889 C C . GLU A 1 117 ? 16.060 1.310 -4.317 1.00 98.31 117 GLU A C 1
ATOM 891 O O . GLU A 1 117 ? 16.953 1.434 -5.159 1.00 98.31 117 GLU A O 1
ATOM 896 N N . LEU A 1 118 ? 14.974 0.568 -4.550 1.00 98.12 118 LEU A N 1
ATOM 897 C CA . LEU A 1 118 ? 14.748 -0.154 -5.804 1.00 98.12 118 LEU A CA 1
ATOM 898 C C . LEU A 1 118 ? 14.654 0.794 -7.001 1.00 98.12 118 LEU A C 1
ATOM 900 O O . LEU A 1 118 ? 15.274 0.531 -8.031 1.00 98.12 118 LEU A O 1
ATOM 904 N N . LEU A 1 119 ? 13.940 1.917 -6.871 1.00 98.00 119 LEU A N 1
ATOM 905 C CA . LEU A 1 119 ? 13.872 2.938 -7.923 1.00 98.00 119 LEU A CA 1
ATOM 906 C C . LEU A 1 119 ? 15.251 3.538 -8.226 1.00 98.00 119 LEU A C 1
ATOM 908 O O . LEU A 1 119 ? 15.603 3.742 -9.390 1.00 98.00 119 LEU A O 1
ATOM 912 N N . HIS A 1 120 ? 16.057 3.779 -7.192 1.00 98.31 120 HIS A N 1
ATOM 913 C CA . HIS A 1 120 ? 17.427 4.267 -7.348 1.00 98.31 120 HIS A CA 1
ATOM 914 C C . HIS A 1 120 ? 18.333 3.256 -8.055 1.00 98.31 120 HIS A C 1
ATOM 916 O O . HIS A 1 120 ? 19.059 3.610 -8.986 1.00 98.31 120 HIS A O 1
ATOM 922 N N . LEU A 1 121 ? 18.280 1.985 -7.650 1.00 98.38 121 LEU A N 1
ATOM 923 C CA . LEU A 1 121 ? 19.037 0.908 -8.290 1.00 98.38 121 LEU A CA 1
ATOM 924 C C . LEU A 1 121 ? 18.599 0.691 -9.738 1.00 98.38 121 LEU A C 1
ATOM 926 O O . LEU A 1 121 ? 19.447 0.508 -10.607 1.00 98.38 121 LEU A O 1
ATOM 930 N N . HIS A 1 122 ? 17.299 0.774 -10.014 1.00 98.44 122 HIS A N 1
ATOM 931 C CA . HIS A 1 122 ? 16.769 0.681 -11.368 1.00 98.44 122 HIS A CA 1
ATOM 932 C C . HIS A 1 122 ? 17.274 1.824 -12.259 1.00 98.44 122 HIS A C 1
ATOM 934 O O . HIS A 1 122 ? 17.735 1.580 -13.371 1.00 98.44 122 HIS A O 1
ATOM 940 N N . SER A 1 123 ? 17.281 3.059 -11.749 1.00 97.94 123 SER A N 1
ATOM 941 C CA . SER A 1 123 ? 17.846 4.216 -12.455 1.00 97.94 123 SER A CA 1
ATOM 942 C C . SER A 1 123 ? 19.339 4.034 -12.765 1.00 97.94 123 SER A C 1
ATOM 944 O O . SER A 1 123 ? 19.785 4.274 -13.886 1.00 97.94 123 SER A O 1
ATOM 946 N N . LYS A 1 124 ? 20.114 3.518 -11.801 1.00 98.56 124 LYS A N 1
ATOM 947 C CA . LYS A 1 124 ? 21.530 3.176 -12.014 1.00 98.56 124 LYS A CA 1
ATOM 948 C C . LYS A 1 124 ? 21.724 2.077 -13.055 1.00 98.56 124 LYS A C 1
ATOM 950 O O . LYS A 1 124 ? 22.667 2.161 -13.834 1.00 98.56 124 LYS A O 1
ATOM 955 N N . LEU A 1 125 ? 20.868 1.054 -13.057 1.00 98.25 125 LEU A N 1
ATOM 956 C CA . LEU A 1 125 ? 20.921 -0.026 -14.041 1.00 98.25 125 LEU A CA 1
ATOM 957 C C . LEU A 1 125 ? 20.733 0.532 -15.454 1.00 98.25 125 LEU A C 1
ATOM 959 O O . LEU A 1 125 ? 21.526 0.207 -16.329 1.00 98.25 125 LEU A O 1
ATOM 963 N N . ILE A 1 126 ? 19.741 1.406 -15.651 1.00 96.06 126 ILE A N 1
ATOM 964 C CA . ILE A 1 126 ? 19.496 2.068 -16.939 1.00 96.06 126 ILE A CA 1
ATOM 965 C C . ILE A 1 126 ? 20.717 2.893 -17.364 1.00 96.06 126 ILE A C 1
ATOM 967 O O . ILE A 1 126 ? 21.184 2.743 -18.485 1.00 96.06 126 ILE A O 1
ATOM 971 N N . ASP A 1 127 ? 21.294 3.705 -16.473 1.00 97.44 127 ASP A N 1
ATOM 972 C CA . ASP A 1 127 ? 22.486 4.505 -16.801 1.00 97.44 127 ASP A CA 1
ATOM 973 C C . ASP A 1 127 ? 23.700 3.633 -17.173 1.00 97.44 127 ASP A C 1
ATOM 975 O O . ASP A 1 127 ? 24.440 3.957 -18.105 1.00 97.44 127 ASP A O 1
ATOM 979 N N . VAL A 1 128 ? 23.910 2.513 -16.475 1.00 97.12 128 VAL A N 1
ATOM 980 C CA . VAL A 1 128 ? 24.980 1.558 -16.803 1.00 97.12 128 VAL A CA 1
ATOM 981 C C . VAL A 1 128 ? 24.717 0.877 -18.142 1.00 97.12 128 VAL A C 1
ATOM 983 O O . VAL A 1 128 ? 25.634 0.789 -18.959 1.00 97.12 128 VAL A O 1
ATOM 986 N N . GLU A 1 129 ? 23.486 0.432 -18.383 1.00 96.44 129 GLU A N 1
ATOM 987 C CA . GLU A 1 129 ? 23.081 -0.208 -19.634 1.00 96.44 129 GLU A CA 1
ATOM 988 C C . GLU A 1 129 ? 23.265 0.746 -20.818 1.00 96.44 129 GLU A C 1
ATOM 990 O O . GLU A 1 129 ? 23.905 0.389 -21.808 1.00 96.44 129 GLU A O 1
ATOM 995 N N . ASP A 1 130 ? 22.814 1.993 -20.680 1.00 93.88 130 ASP A N 1
ATOM 996 C CA . ASP A 1 130 ? 22.974 3.031 -21.693 1.00 93.88 130 ASP A CA 1
ATOM 997 C C . ASP A 1 130 ? 24.455 3.282 -21.982 1.00 93.88 130 ASP A C 1
ATOM 999 O O . ASP A 1 130 ? 24.867 3.332 -23.139 1.00 93.88 130 ASP A O 1
ATOM 1003 N N . ARG A 1 131 ? 25.297 3.410 -20.948 1.00 94.19 131 ARG A N 1
ATOM 1004 C CA . ARG A 1 131 ? 26.746 3.607 -21.131 1.00 94.19 131 ARG A CA 1
ATOM 1005 C C . ARG A 1 131 ? 27.422 2.411 -21.789 1.00 94.19 131 ARG A C 1
ATOM 1007 O O . ARG A 1 131 ? 28.297 2.621 -22.624 1.00 94.19 131 ARG A O 1
ATOM 1014 N N . SER A 1 132 ? 27.024 1.196 -21.423 1.00 93.69 132 SER A N 1
ATOM 1015 C CA . SER A 1 132 ? 27.532 -0.048 -22.007 1.00 93.69 132 SER A CA 1
ATOM 1016 C C . SER A 1 132 ? 27.135 -0.170 -23.482 1.00 93.69 132 SER A C 1
ATOM 1018 O O . SER A 1 132 ? 27.947 -0.549 -24.325 1.00 93.69 132 SER A O 1
ATOM 1020 N N . CYS A 1 133 ? 25.911 0.241 -23.821 1.00 92.19 133 CYS A N 1
ATOM 1021 C CA . CYS A 1 133 ? 25.381 0.176 -25.177 1.00 92.19 133 CYS A CA 1
ATOM 1022 C C . CYS A 1 133 ? 25.799 1.338 -26.088 1.00 92.19 133 CYS A C 1
ATOM 1024 O O . CYS A 1 133 ? 25.645 1.211 -27.298 1.00 92.19 133 CYS A O 1
ATOM 1026 N N . ARG A 1 134 ? 26.364 2.438 -25.570 1.00 89.69 134 ARG A N 1
ATOM 1027 C CA . ARG A 1 134 ? 26.757 3.617 -26.379 1.00 89.69 134 ARG A CA 1
ATOM 1028 C C . ARG A 1 134 ? 27.675 3.311 -27.562 1.00 89.69 134 ARG A C 1
ATOM 1030 O O . ARG A 1 134 ? 27.621 4.026 -28.556 1.00 89.69 134 ARG A O 1
ATOM 1037 N N . ASN A 1 135 ? 28.520 2.288 -27.452 1.00 85.81 135 ASN A N 1
ATOM 1038 C CA . ASN A 1 135 ? 29.435 1.886 -28.525 1.00 85.81 135 ASN A CA 1
ATOM 1039 C C . ASN A 1 135 ? 28.932 0.680 -29.331 1.00 85.81 135 ASN A C 1
ATOM 1041 O O . ASN A 1 135 ? 29.600 0.259 -30.276 1.00 85.81 135 ASN A O 1
ATOM 1045 N N . ASN A 1 136 ? 27.773 0.122 -28.977 1.00 88.19 136 ASN A N 1
ATOM 1046 C CA . ASN A 1 136 ? 27.215 -1.041 -29.650 1.00 88.19 136 ASN A CA 1
ATOM 1047 C C . ASN A 1 136 ? 26.319 -0.577 -30.799 1.00 88.19 136 ASN A C 1
ATOM 1049 O O . ASN A 1 136 ? 25.243 -0.032 -30.577 1.00 88.19 136 ASN A O 1
ATOM 1053 N N . VAL A 1 137 ? 26.737 -0.837 -32.036 1.00 77.94 137 VAL A N 1
ATOM 1054 C CA . VAL A 1 137 ? 25.898 -0.605 -33.218 1.00 77.94 137 VAL A CA 1
ATOM 1055 C C . VAL A 1 137 ? 24.975 -1.804 -33.407 1.00 77.94 137 VAL A C 1
ATOM 1057 O O . VAL A 1 137 ? 25.442 -2.934 -33.544 1.00 77.94 137 VAL A O 1
ATOM 1060 N N . ARG A 1 138 ? 23.658 -1.570 -33.435 1.00 78.69 138 ARG A N 1
ATOM 1061 C CA . ARG A 1 138 ? 22.672 -2.617 -33.740 1.00 78.69 138 ARG A CA 1
ATOM 1062 C C . ARG A 1 138 ? 22.372 -2.642 -35.233 1.00 78.69 138 ARG A C 1
ATOM 1064 O O . ARG A 1 138 ? 21.892 -1.667 -35.805 1.00 78.69 138 ARG A O 1
ATOM 1071 N N . LEU A 1 139 ? 22.635 -3.784 -35.849 1.00 72.69 139 LEU A N 1
ATOM 1072 C CA . LEU A 1 139 ? 22.349 -4.058 -37.249 1.00 72.69 139 LEU A CA 1
ATOM 1073 C C . LEU A 1 139 ? 21.015 -4.810 -37.314 1.00 72.69 139 LEU A C 1
ATOM 1075 O O . LEU A 1 139 ? 20.937 -5.968 -36.921 1.00 72.69 139 LEU A O 1
ATOM 1079 N N . LEU A 1 140 ? 19.948 -4.128 -37.733 1.00 70.56 140 LEU A N 1
ATOM 1080 C CA . LEU A 1 140 ? 18.596 -4.691 -37.821 1.00 70.56 140 LEU A CA 1
ATOM 1081 C C . LEU A 1 140 ? 18.217 -4.920 -39.289 1.00 70.56 140 LEU A C 1
ATOM 1083 O O . LEU A 1 140 ? 18.529 -4.088 -40.137 1.00 70.56 140 LEU A O 1
ATOM 1087 N N . GLY A 1 141 ? 17.515 -6.019 -39.576 1.00 70.31 141 GLY A N 1
ATOM 1088 C CA . GLY A 1 141 ? 16.982 -6.305 -40.915 1.00 70.31 141 GLY A CA 1
ATOM 1089 C C . GLY A 1 141 ? 17.936 -7.031 -41.869 1.00 70.31 141 GLY A C 1
ATOM 1090 O O . GLY A 1 141 ? 17.678 -7.051 -43.068 1.00 70.31 141 GLY A O 1
ATOM 1091 N N . PHE A 1 142 ? 19.016 -7.636 -41.370 1.00 70.25 142 PHE A N 1
ATOM 1092 C CA . PHE A 1 142 ? 19.800 -8.584 -42.166 1.00 70.25 142 PHE A CA 1
ATOM 1093 C C . PHE A 1 142 ? 19.036 -9.911 -42.243 1.00 70.25 142 PHE A C 1
ATOM 1095 O O . PHE A 1 142 ? 18.524 -10.393 -41.234 1.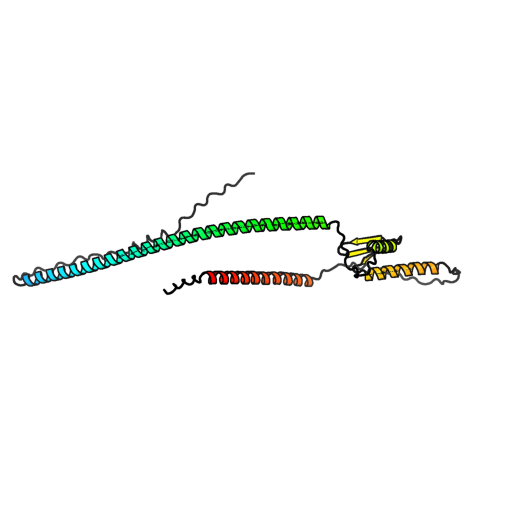00 70.25 142 PHE A O 1
ATOM 1102 N N . LEU A 1 143 ? 18.920 -10.478 -43.447 1.00 67.75 143 LEU A N 1
ATOM 1103 C CA . LEU A 1 143 ? 18.390 -11.829 -43.618 1.00 67.75 143 LEU A CA 1
ATOM 1104 C C . LEU A 1 143 ? 19.388 -12.813 -43.001 1.00 67.75 143 LEU A C 1
ATOM 1106 O O . LEU A 1 143 ? 20.570 -12.781 -43.341 1.00 67.75 143 LEU A O 1
ATOM 1110 N N . GLU A 1 144 ? 18.926 -13.683 -42.107 1.00 75.81 144 GLU A N 1
ATOM 1111 C CA . GLU A 1 144 ? 19.774 -14.730 -41.533 1.00 75.81 144 GLU A CA 1
ATOM 1112 C C . GLU A 1 144 ? 20.388 -15.587 -42.659 1.00 75.81 144 GLU A C 1
ATOM 1114 O O . GLU A 1 144 ? 19.698 -16.002 -43.591 1.00 75.81 144 GLU A O 1
ATOM 1119 N N . GLY A 1 145 ? 21.703 -15.824 -42.600 1.00 74.38 145 GLY A N 1
ATOM 1120 C CA . GLY A 1 145 ? 22.423 -16.665 -43.568 1.00 74.38 145 GLY A CA 1
ATOM 1121 C C . GLY A 1 145 ? 23.099 -15.937 -44.738 1.00 74.38 145 GLY A C 1
ATOM 1122 O O . GLY A 1 145 ? 23.816 -16.583 -45.500 1.00 74.38 145 GLY A O 1
ATOM 1123 N N . ILE A 1 146 ? 22.956 -14.612 -44.876 1.00 68.50 146 ILE A N 1
ATOM 1124 C CA . ILE A 1 146 ? 23.721 -13.829 -45.879 1.00 68.50 146 ILE A CA 1
ATOM 1125 C C . ILE A 1 146 ? 25.145 -13.480 -45.427 1.00 68.50 146 ILE A C 1
ATOM 1127 O O . ILE A 1 146 ? 25.930 -12.937 -46.199 1.00 68.50 146 ILE A O 1
ATOM 1131 N N . GLU A 1 147 ? 25.469 -13.776 -44.171 1.00 64.88 147 GLU A N 1
ATOM 1132 C CA . GLU A 1 147 ? 26.701 -13.355 -43.498 1.00 64.88 147 GLU A CA 1
ATOM 1133 C C . GLU A 1 147 ? 27.946 -14.103 -44.003 1.00 64.88 147 GLU A C 1
ATOM 1135 O O . GLU A 1 147 ? 29.070 -13.679 -43.737 1.00 64.88 147 GLU A O 1
ATOM 1140 N N . GLY A 1 148 ? 27.765 -15.167 -44.797 1.00 71.75 148 GLY A N 1
ATOM 1141 C CA . GLY A 1 148 ? 28.865 -16.014 -45.250 1.00 71.75 148 GLY A CA 1
ATOM 1142 C C . GLY A 1 148 ? 29.621 -16.626 -44.064 1.00 71.75 148 GLY A C 1
ATOM 1143 O O . GLY A 1 148 ? 29.043 -16.863 -43.009 1.00 71.75 148 GLY A O 1
ATOM 1144 N N . GLU A 1 149 ? 30.916 -16.894 -44.241 1.00 74.94 149 GLU A N 1
ATOM 1145 C CA . GLU A 1 149 ? 31.791 -17.400 -43.168 1.00 74.94 149 GLU A CA 1
ATOM 1146 C C . GLU A 1 149 ? 32.315 -16.268 -42.255 1.00 74.94 149 GLU A C 1
ATOM 1148 O O . GLU A 1 149 ? 32.728 -16.526 -41.128 1.00 74.94 149 GLU A O 1
ATOM 1153 N N . ASP A 1 150 ? 32.266 -15.006 -42.714 1.00 74.25 150 ASP A N 1
ATOM 1154 C CA . ASP A 1 150 ? 32.747 -13.836 -41.972 1.00 74.25 150 ASP A CA 1
ATOM 1155 C C . ASP A 1 150 ? 31.907 -12.569 -42.236 1.00 74.25 150 ASP A C 1
ATOM 1157 O O . ASP A 1 150 ? 31.921 -11.973 -43.321 1.00 74.25 150 ASP A O 1
ATOM 1161 N N . MET A 1 151 ? 31.241 -12.100 -41.180 1.00 65.88 151 MET A N 1
ATOM 1162 C CA . MET A 1 151 ? 30.412 -10.895 -41.173 1.00 65.88 151 MET A CA 1
ATOM 1163 C C . MET A 1 151 ? 31.225 -9.631 -41.509 1.00 65.88 151 MET A C 1
ATOM 1165 O O . MET A 1 151 ? 30.715 -8.723 -42.172 1.00 65.88 151 MET A O 1
ATOM 1169 N N . PHE A 1 152 ? 32.507 -9.565 -41.119 1.00 62.38 152 PHE A N 1
ATOM 1170 C CA . PHE A 1 152 ? 33.366 -8.431 -41.471 1.00 62.38 152 PHE A CA 1
ATOM 1171 C C . PHE A 1 152 ? 33.595 -8.360 -42.976 1.00 62.38 152 PHE A C 1
ATOM 1173 O O . PHE A 1 152 ? 33.448 -7.289 -43.567 1.00 62.38 152 PHE A O 1
ATOM 1180 N N . SER A 1 153 ? 33.889 -9.491 -43.612 1.00 68.19 153 SER A N 1
ATOM 1181 C CA . SER A 1 153 ? 34.052 -9.583 -45.064 1.00 68.19 153 SER A CA 1
ATOM 1182 C C . SER A 1 153 ? 32.797 -9.125 -45.818 1.00 68.19 153 SER A C 1
ATOM 1184 O O . SER A 1 153 ? 32.904 -8.377 -46.797 1.00 68.19 153 SER A O 1
ATOM 1186 N N . TYR A 1 154 ? 31.602 -9.456 -45.315 1.00 69.38 154 TYR A N 1
ATOM 1187 C CA . TYR A 1 154 ? 30.344 -8.950 -45.867 1.00 69.38 154 TYR A CA 1
ATOM 1188 C C . TYR A 1 154 ? 30.232 -7.417 -45.756 1.00 69.38 154 TYR A C 1
ATOM 1190 O O . TYR A 1 154 ? 29.983 -6.738 -46.758 1.00 69.38 154 TYR A O 1
ATOM 1198 N N . PHE A 1 155 ? 30.522 -6.831 -44.590 1.00 64.06 155 PHE A N 1
ATOM 1199 C CA . PHE A 1 155 ? 30.514 -5.371 -44.413 1.00 64.06 155 PHE A CA 1
ATOM 1200 C C . PHE A 1 155 ? 31.574 -4.648 -45.244 1.00 64.06 155 PHE A C 1
ATOM 1202 O O . PHE A 1 155 ? 31.305 -3.567 -45.780 1.00 64.06 155 PHE A O 1
ATOM 1209 N N . LEU A 1 156 ? 32.768 -5.228 -45.395 1.00 67.75 156 LEU A N 1
ATOM 1210 C CA . LEU A 1 156 ? 33.788 -4.683 -46.286 1.00 67.75 156 LEU A CA 1
ATOM 1211 C C . LEU A 1 156 ? 33.307 -4.675 -47.742 1.00 67.75 156 LEU A C 1
ATOM 1213 O O . LEU A 1 156 ? 33.543 -3.682 -48.431 1.00 67.75 156 LEU A O 1
ATOM 1217 N N . SER A 1 157 ? 32.588 -5.713 -48.183 1.00 70.00 157 SER A N 1
ATOM 1218 C CA . SER A 1 157 ? 32.020 -5.791 -49.537 1.00 70.00 157 SER A CA 1
ATOM 1219 C C . SER A 1 157 ? 30.924 -4.743 -49.789 1.00 70.00 157 SER A C 1
ATOM 1221 O O . SER A 1 157 ? 30.876 -4.115 -50.848 1.00 70.00 157 SER A O 1
ATOM 1223 N N . LEU A 1 158 ? 30.077 -4.468 -48.792 1.00 69.44 158 LEU A N 1
ATOM 1224 C CA . LEU A 1 158 ? 29.081 -3.398 -48.879 1.00 69.44 158 LEU A CA 1
ATOM 1225 C C . LEU A 1 158 ? 29.758 -2.027 -48.915 1.00 69.44 158 LEU A C 1
ATOM 1227 O O . LEU A 1 158 ? 29.397 -1.164 -49.716 1.00 69.44 158 LEU A O 1
ATOM 1231 N N . ARG A 1 159 ? 30.795 -1.835 -48.093 1.00 69.62 159 ARG A N 1
ATOM 1232 C CA . ARG A 1 159 ? 31.565 -0.592 -48.059 1.00 69.62 159 ARG A CA 1
ATOM 1233 C C . ARG A 1 159 ? 32.303 -0.334 -49.371 1.00 69.62 159 ARG A C 1
ATOM 1235 O O . ARG A 1 159 ? 32.374 0.822 -49.778 1.00 69.62 159 ARG A O 1
ATOM 1242 N N . THR A 1 160 ? 32.855 -1.351 -50.031 1.00 74.75 160 THR A N 1
ATOM 1243 C CA . THR A 1 160 ? 33.491 -1.179 -51.348 1.00 74.75 160 THR A CA 1
ATOM 1244 C C . THR A 1 160 ? 32.472 -0.838 -52.429 1.00 74.75 160 THR A C 1
ATOM 1246 O O . THR A 1 160 ? 32.745 0.058 -53.223 1.00 74.75 160 THR A O 1
ATOM 1249 N N . ARG A 1 161 ? 31.273 -1.438 -52.415 1.00 68.88 161 ARG A N 1
ATOM 1250 C CA . ARG A 1 161 ? 30.187 -1.082 -53.353 1.00 68.88 161 ARG A CA 1
ATOM 1251 C C . ARG A 1 161 ? 29.639 0.331 -53.131 1.00 68.88 161 ARG A C 1
ATOM 1253 O O . ARG A 1 161 ? 29.261 0.995 -54.089 1.00 68.88 161 ARG A O 1
ATOM 1260 N N . LEU A 1 162 ? 29.645 0.818 -51.889 1.00 66.38 162 LEU A N 1
ATOM 1261 C CA . LEU A 1 162 ? 29.206 2.174 -51.542 1.00 66.38 162 LEU A CA 1
ATOM 1262 C C . LEU A 1 162 ? 30.279 3.260 -51.754 1.00 66.38 162 LEU A C 1
ATOM 1264 O O . LEU A 1 162 ? 29.956 4.442 -51.678 1.00 66.38 162 LEU A O 1
ATOM 1268 N N . ARG A 1 163 ? 31.539 2.906 -52.055 1.00 70.12 163 ARG A N 1
ATOM 1269 C CA . ARG A 1 163 ? 32.630 3.853 -52.386 1.00 70.12 163 ARG A CA 1
ATOM 1270 C C . ARG A 1 163 ? 32.584 4.345 -53.843 1.00 70.12 163 ARG A C 1
ATOM 1272 O O . ARG A 1 163 ? 33.627 4.559 -54.457 1.00 70.12 163 ARG A O 1
ATOM 1279 N N . HIS A 1 164 ? 31.399 4.548 -54.412 1.00 71.62 164 HIS A N 1
ATOM 1280 C CA . HIS A 1 164 ? 31.304 5.287 -55.670 1.00 71.62 164 HIS A CA 1
ATOM 1281 C C . HIS A 1 164 ? 31.695 6.757 -55.400 1.00 71.62 164 HIS A C 1
ATOM 1283 O O . HIS A 1 164 ? 31.223 7.307 -54.401 1.00 71.62 164 HIS A O 1
ATOM 1289 N N . PRO A 1 165 ? 32.538 7.408 -56.230 1.00 75.56 165 PRO A N 1
ATOM 1290 C CA . PRO A 1 165 ? 33.082 8.748 -55.952 1.00 75.56 165 PRO A CA 1
ATOM 1291 C C . PRO A 1 165 ? 32.011 9.813 -55.656 1.00 75.56 165 PRO A C 1
ATOM 1293 O O . PRO A 1 165 ? 32.256 10.738 -54.885 1.00 75.56 165 PRO A O 1
ATOM 1296 N N . ASP A 1 166 ? 30.803 9.621 -56.186 1.00 78.69 166 ASP A N 1
ATOM 1297 C CA . ASP A 1 166 ? 29.686 10.565 -56.063 1.00 78.69 166 ASP A CA 1
ATOM 1298 C C . ASP A 1 166 ? 28.618 10.180 -55.027 1.00 78.69 166 ASP A C 1
ATOM 1300 O O . ASP A 1 166 ? 27.561 10.816 -54.971 1.00 78.69 166 ASP A O 1
ATOM 1304 N N . VAL A 1 167 ? 28.850 9.138 -54.217 1.00 79.06 167 VAL A N 1
ATOM 1305 C CA . VAL A 1 167 ? 27.876 8.660 -53.225 1.00 79.06 167 VAL A CA 1
ATOM 1306 C C . VAL A 1 167 ? 28.438 8.809 -51.815 1.00 79.06 167 VAL A C 1
ATOM 1308 O O . VAL A 1 167 ? 29.335 8.083 -51.392 1.00 79.06 167 VAL A O 1
ATOM 1311 N N . LYS A 1 168 ? 27.878 9.749 -51.050 1.00 83.88 168 LYS A N 1
ATOM 1312 C CA . LYS A 1 168 ? 28.103 9.828 -49.598 1.00 83.88 168 LYS A CA 1
ATOM 1313 C C . LYS A 1 168 ? 27.048 8.986 -48.900 1.00 83.88 168 LYS A C 1
ATOM 1315 O O . LYS A 1 168 ? 25.887 9.041 -49.294 1.00 83.88 168 LYS A O 1
ATOM 1320 N N . PHE A 1 169 ? 27.419 8.244 -47.864 1.00 82.12 169 PHE A N 1
ATOM 1321 C CA . PHE A 1 169 ? 26.454 7.483 -47.076 1.00 82.12 169 PHE A CA 1
ATOM 1322 C C . PHE A 1 169 ? 26.703 7.625 -45.577 1.00 82.12 169 PHE A C 1
ATOM 1324 O O . PHE A 1 169 ? 27.824 7.869 -45.128 1.00 82.12 169 PHE A O 1
ATOM 1331 N N . SER A 1 170 ? 25.639 7.502 -44.794 1.00 79.56 170 SER A N 1
ATOM 1332 C CA . SER A 1 170 ? 25.684 7.448 -43.333 1.00 79.56 170 SER A CA 1
ATOM 1333 C C . SER A 1 170 ? 24.546 6.568 -42.831 1.00 79.56 170 SER A C 1
ATOM 1335 O O . SER A 1 170 ? 23.445 6.594 -43.380 1.00 79.56 170 SER A O 1
ATOM 1337 N N . LEU A 1 171 ? 24.814 5.776 -41.798 1.00 74.44 171 LEU A N 1
ATOM 1338 C CA . LEU A 1 171 ? 23.815 4.936 -41.147 1.00 74.44 171 LEU A CA 1
ATOM 1339 C C . LEU A 1 171 ? 23.327 5.651 -39.882 1.00 74.44 171 LEU A C 1
ATOM 1341 O O . LEU A 1 171 ? 24.143 6.040 -39.050 1.00 74.44 171 LEU A O 1
ATOM 1345 N N . PHE A 1 172 ? 22.016 5.837 -39.755 1.00 69.56 172 PHE A N 1
ATOM 1346 C CA . PHE A 1 172 ? 21.371 6.444 -38.591 1.00 69.56 172 PHE A CA 1
ATOM 1347 C C . PHE A 1 172 ? 20.521 5.417 -37.849 1.00 69.56 172 PHE A C 1
ATOM 1349 O O . PHE A 1 172 ? 19.892 4.547 -38.453 1.00 69.56 172 PHE A O 1
ATOM 1356 N N . GLU A 1 173 ? 20.427 5.554 -36.532 1.00 49.34 173 GLU A N 1
ATOM 1357 C CA . GLU A 1 173 ? 19.512 4.746 -35.731 1.00 49.34 173 GLU A CA 1
ATOM 1358 C C . GLU A 1 173 ? 18.041 5.188 -35.933 1.00 49.34 173 GLU A C 1
ATOM 1360 O O . GLU A 1 173 ? 17.762 6.379 -36.146 1.00 49.34 173 GLU A O 1
ATOM 1365 N N . PRO A 1 174 ? 17.063 4.259 -35.902 1.00 53.38 174 PRO A N 1
ATOM 1366 C CA . PRO A 1 174 ? 17.180 2.804 -35.767 1.00 53.38 174 PRO A CA 1
ATOM 1367 C C . PRO A 1 174 ? 17.161 2.110 -37.147 1.00 53.38 174 PRO A C 1
ATOM 1369 O O . PRO A 1 174 ? 16.121 1.629 -37.588 1.00 53.38 174 PRO A O 1
ATOM 1372 N N . GLY A 1 175 ? 18.295 2.080 -37.857 1.00 62.19 175 GLY A N 1
ATOM 1373 C CA . GLY A 1 175 ? 18.429 1.335 -39.120 1.00 62.19 175 GLY A CA 1
ATOM 1374 C C . GLY A 1 175 ? 18.008 2.098 -40.381 1.00 62.19 175 GLY A C 1
ATOM 1375 O O . GLY A 1 175 ? 17.536 1.494 -41.337 1.00 62.19 175 GLY A O 1
ATOM 1376 N N . ARG A 1 176 ? 18.171 3.424 -40.409 1.00 72.00 176 ARG A N 1
ATOM 1377 C CA . ARG A 1 176 ? 17.927 4.246 -41.604 1.00 72.00 176 ARG A CA 1
ATOM 1378 C C . ARG A 1 176 ? 19.235 4.506 -42.325 1.00 72.00 176 ARG A C 1
ATOM 1380 O O . ARG A 1 176 ? 20.151 5.082 -41.740 1.00 72.00 176 ARG A O 1
ATOM 1387 N N . MET A 1 177 ? 19.320 4.130 -43.597 1.00 78.94 177 MET A N 1
ATOM 1388 C CA . MET A 1 177 ? 20.487 4.461 -44.405 1.00 78.94 177 MET A CA 1
ATOM 1389 C C . MET A 1 177 ? 20.235 5.740 -45.192 1.00 78.94 177 MET A C 1
ATOM 1391 O O . MET A 1 177 ? 19.320 5.817 -46.011 1.00 78.94 177 MET A O 1
ATOM 1395 N N . TRP A 1 178 ? 21.062 6.747 -44.934 1.00 83.00 178 TRP A N 1
ATOM 1396 C CA . TRP A 1 178 ? 21.088 7.984 -45.695 1.00 83.00 178 TRP A CA 1
ATOM 1397 C C . TRP A 1 178 ? 22.143 7.871 -46.786 1.00 83.00 178 TRP A C 1
ATOM 1399 O O . TRP A 1 178 ? 23.292 7.517 -46.511 1.00 83.00 178 TRP A O 1
ATOM 1409 N N . THR A 1 179 ? 21.765 8.189 -48.019 1.00 84.88 179 THR A N 1
ATOM 1410 C CA . THR A 1 179 ? 22.708 8.328 -49.128 1.00 84.88 179 THR A CA 1
ATOM 1411 C C . THR A 1 179 ? 22.504 9.668 -49.820 1.00 84.88 179 THR A C 1
ATOM 1413 O O . THR A 1 179 ? 21.378 10.140 -49.961 1.00 84.88 179 THR A O 1
ATOM 1416 N N . THR A 1 180 ? 23.587 10.290 -50.267 1.00 86.38 180 THR A N 1
ATOM 1417 C CA . THR A 1 180 ? 23.548 11.494 -51.095 1.00 86.38 180 THR A CA 1
ATOM 1418 C C . THR A 1 180 ? 24.191 11.169 -52.432 1.00 86.38 180 THR A C 1
ATOM 1420 O O . THR A 1 180 ? 25.391 10.903 -52.469 1.00 86.38 180 THR A O 1
ATOM 1423 N N . LYS A 1 181 ? 23.410 11.220 -53.517 1.00 85.62 181 LYS A N 1
ATOM 1424 C CA . LYS A 1 181 ? 23.897 11.111 -54.901 1.00 85.62 181 LYS A CA 1
ATOM 1425 C C . LYS A 1 181 ? 23.519 12.376 -55.664 1.00 85.62 181 LYS A C 1
ATOM 1427 O O . LYS A 1 181 ? 22.358 12.781 -55.640 1.00 85.62 181 LYS A O 1
ATOM 1432 N N . ASN A 1 182 ? 24.478 13.001 -56.347 1.00 86.38 182 ASN A N 1
ATOM 1433 C CA . ASN A 1 182 ? 24.251 14.202 -57.169 1.00 86.38 182 ASN A CA 1
ATOM 1434 C C . ASN A 1 182 ? 23.527 15.335 -56.410 1.00 86.38 182 ASN A C 1
ATOM 1436 O O . ASN A 1 182 ? 22.607 15.963 -56.929 1.00 86.38 182 ASN A O 1
ATOM 1440 N N . GLY A 1 183 ? 23.879 15.540 -55.136 1.00 88.06 183 GLY A N 1
ATOM 1441 C CA . GLY A 1 183 ? 23.251 16.548 -54.272 1.00 88.06 183 GLY A CA 1
ATOM 1442 C C . GLY A 1 183 ? 21.841 16.200 -53.775 1.00 88.06 183 GLY A C 1
ATOM 1443 O O . GLY A 1 183 ? 21.289 16.952 -52.975 1.00 88.06 183 GLY A O 1
ATOM 1444 N N . LYS A 1 184 ? 21.264 15.061 -54.183 1.00 89.00 184 LYS A N 1
ATOM 1445 C CA . LYS A 1 184 ? 19.977 14.572 -53.677 1.00 89.00 184 LYS A CA 1
ATOM 1446 C C . LYS A 1 184 ? 20.189 13.546 -52.575 1.00 89.00 184 LYS A C 1
ATOM 1448 O O . LYS A 1 184 ? 20.853 12.529 -52.763 1.00 89.00 184 LYS A O 1
ATOM 1453 N N . SER A 1 185 ? 19.600 13.846 -51.428 1.00 90.94 185 SER A N 1
ATOM 1454 C CA . SER A 1 185 ? 19.560 12.982 -50.257 1.00 90.94 185 SER A CA 1
ATOM 1455 C C . SER A 1 185 ? 18.385 12.015 -50.354 1.00 90.94 185 SER A C 1
ATOM 1457 O O . SER A 1 185 ? 17.241 12.450 -50.463 1.00 90.94 185 SER A O 1
ATOM 1459 N N . LEU A 1 186 ? 18.666 10.720 -50.288 1.00 89.00 186 LEU A N 1
ATOM 1460 C CA . LEU A 1 186 ? 17.687 9.639 -50.265 1.00 89.00 186 LEU A CA 1
ATOM 1461 C C . LEU A 1 186 ? 17.826 8.880 -48.947 1.00 89.00 186 LEU A C 1
ATOM 1463 O O . LEU A 1 186 ? 18.938 8.563 -48.518 1.00 89.00 186 LEU A O 1
ATOM 1467 N N . ASN A 1 187 ? 16.688 8.606 -48.313 1.00 87.44 187 ASN A N 1
ATOM 1468 C CA . ASN A 1 187 ? 16.614 7.854 -47.067 1.00 87.44 187 ASN A CA 1
ATOM 1469 C C . ASN A 1 187 ? 15.951 6.509 -47.338 1.00 87.44 187 ASN A C 1
ATOM 1471 O O . ASN A 1 187 ? 14.826 6.469 -47.833 1.00 87.44 187 ASN A O 1
ATOM 1475 N N . PHE A 1 188 ? 16.632 5.434 -46.963 1.00 83.50 188 PHE A N 1
ATOM 1476 C CA . PHE A 1 188 ? 16.140 4.072 -47.104 1.00 83.50 188 PHE A CA 1
ATOM 1477 C C . PHE A 1 188 ? 15.850 3.486 -45.726 1.00 83.50 188 PHE A C 1
ATOM 1479 O O . PHE A 1 188 ? 16.692 3.533 -44.825 1.00 83.50 188 PHE A O 1
ATOM 1486 N N . TYR A 1 189 ? 14.637 2.959 -45.576 1.00 81.00 189 TYR A N 1
ATOM 1487 C CA . TYR A 1 189 ? 14.165 2.283 -44.364 1.00 81.00 189 TYR A CA 1
ATOM 1488 C C . TYR A 1 189 ? 14.201 0.756 -44.508 1.00 81.00 189 TYR A C 1
ATOM 1490 O O . TYR A 1 189 ? 14.101 0.050 -43.512 1.00 81.00 189 TYR A O 1
ATOM 1498 N N . ASN A 1 190 ? 14.338 0.257 -45.740 1.00 76.06 190 ASN A N 1
ATOM 1499 C CA . ASN A 1 190 ? 14.365 -1.158 -46.078 1.00 76.06 190 ASN A CA 1
ATOM 1500 C C . ASN A 1 190 ? 15.642 -1.464 -46.890 1.00 76.06 190 ASN A C 1
ATOM 1502 O O . ASN A 1 190 ? 15.947 -0.715 -47.827 1.00 76.06 190 ASN A O 1
ATOM 1506 N N . PRO A 1 191 ? 16.398 -2.529 -46.560 1.00 74.81 191 PRO A N 1
ATOM 1507 C CA . PRO A 1 191 ? 17.561 -2.952 -47.341 1.00 74.81 191 PRO A CA 1
ATOM 1508 C C . PRO A 1 191 ? 17.247 -3.267 -48.812 1.00 74.81 191 PRO A C 1
ATOM 1510 O O . PRO A 1 191 ? 18.110 -3.038 -49.660 1.00 74.81 191 PRO A O 1
ATOM 1513 N N . GLU A 1 192 ? 16.037 -3.728 -49.143 1.00 78.75 192 GLU A N 1
ATOM 1514 C CA . GLU A 1 192 ? 15.673 -4.056 -50.532 1.00 78.75 192 GLU A CA 1
ATOM 1515 C C . GLU A 1 192 ? 15.555 -2.811 -51.421 1.00 78.75 192 GLU A C 1
ATOM 1517 O O . GLU A 1 192 ? 16.057 -2.796 -52.545 1.00 78.75 192 GLU A O 1
ATOM 1522 N N . ASP A 1 193 ? 14.992 -1.718 -50.897 1.00 83.00 193 ASP A N 1
ATOM 1523 C CA . ASP A 1 193 ? 14.884 -0.448 -51.633 1.00 83.00 193 ASP A CA 1
ATOM 1524 C C . ASP A 1 193 ? 16.269 0.141 -51.916 1.00 83.00 193 ASP A C 1
ATOM 1526 O O . ASP A 1 193 ? 16.540 0.683 -52.991 1.00 83.00 193 ASP A O 1
ATOM 1530 N N . LEU A 1 194 ? 17.170 0.006 -50.942 1.00 82.38 194 LEU A N 1
ATOM 1531 C CA . LEU A 1 194 ? 18.557 0.401 -51.102 1.00 82.38 194 LEU A CA 1
ATOM 1532 C C . LEU A 1 194 ? 19.263 -0.467 -52.147 1.00 82.38 194 LEU A C 1
ATOM 1534 O O . LEU A 1 194 ? 20.027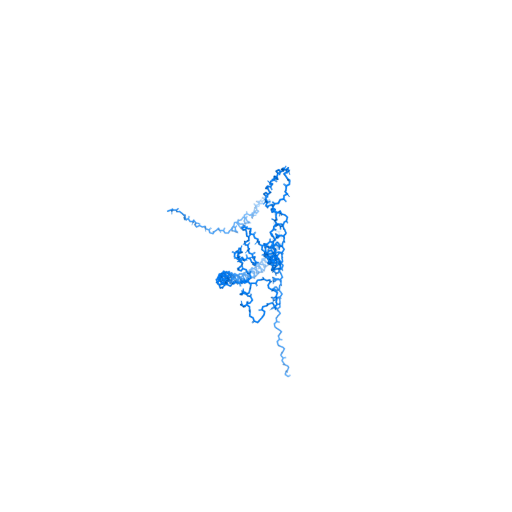 0.049 -52.961 1.00 82.38 194 LEU A O 1
ATOM 1538 N N . ARG A 1 195 ? 19.027 -1.779 -52.132 1.00 81.56 195 ARG A N 1
ATOM 1539 C CA . ARG A 1 195 ? 19.611 -2.697 -53.106 1.00 81.56 195 ARG A CA 1
ATOM 1540 C C . ARG A 1 195 ? 19.152 -2.361 -54.522 1.00 81.56 195 ARG A C 1
ATOM 1542 O O . ARG A 1 195 ? 20.004 -2.194 -55.390 1.00 81.56 195 ARG A O 1
ATOM 1549 N N . ALA A 1 196 ? 17.849 -2.175 -54.725 1.00 86.88 196 ALA A N 1
ATOM 1550 C CA . ALA A 1 196 ? 17.283 -1.764 -56.006 1.00 86.88 196 ALA A CA 1
ATOM 1551 C C . ALA A 1 196 ? 17.870 -0.423 -56.479 1.00 86.88 196 ALA A C 1
ATOM 1553 O O . ALA A 1 196 ? 18.215 -0.264 -57.650 1.00 86.88 196 ALA A O 1
ATOM 1554 N N . PHE A 1 197 ? 18.063 0.529 -55.557 1.00 86.44 197 PHE A N 1
ATOM 1555 C CA . PHE A 1 197 ? 18.743 1.785 -55.861 1.00 86.44 197 PHE A CA 1
ATOM 1556 C C . PHE A 1 197 ? 20.183 1.556 -56.339 1.00 86.44 197 PHE A C 1
ATOM 1558 O O . PHE A 1 197 ? 20.566 2.120 -57.361 1.00 86.44 197 PHE A O 1
ATOM 1565 N N . LEU A 1 198 ? 20.965 0.723 -55.643 1.00 83.50 198 LEU A N 1
ATOM 1566 C CA . LEU A 1 198 ? 22.356 0.420 -55.999 1.00 83.50 198 LEU A CA 1
ATOM 1567 C C . LEU A 1 198 ? 22.480 -0.344 -57.323 1.00 83.50 198 LEU A C 1
ATOM 1569 O O . LEU A 1 198 ? 23.411 -0.081 -58.082 1.00 83.50 198 LEU A O 1
ATOM 1573 N N . GLU A 1 199 ? 21.555 -1.256 -57.614 1.00 86.44 199 GLU A N 1
ATOM 1574 C CA . GLU A 1 199 ? 21.496 -1.972 -58.894 1.00 86.44 199 GLU A CA 1
ATOM 1575 C C . GLU A 1 199 ? 21.214 -0.992 -60.046 1.00 86.44 199 GLU A C 1
ATOM 1577 O O . GLU A 1 199 ? 21.944 -0.986 -61.036 1.00 86.44 199 GLU A O 1
ATOM 1582 N N . GLY A 1 200 ? 20.291 -0.042 -59.855 1.00 84.12 200 GLY A N 1
ATOM 1583 C CA . GLY A 1 200 ? 20.034 1.031 -60.823 1.00 84.12 200 GLY A CA 1
ATOM 1584 C C . GLY A 1 200 ? 21.200 2.012 -61.027 1.00 84.12 200 GLY A C 1
ATOM 1585 O O . GLY A 1 200 ? 21.274 2.673 -62.065 1.00 84.12 200 GLY A O 1
ATOM 1586 N N . LEU A 1 201 ? 22.140 2.125 -60.076 1.00 81.88 201 LEU A N 1
ATOM 1587 C CA . LEU A 1 201 ? 23.366 2.909 -60.283 1.00 81.88 201 LEU A CA 1
ATOM 1588 C C . LEU A 1 201 ? 24.298 2.255 -61.298 1.00 81.88 201 LEU A C 1
ATOM 1590 O O . LEU A 1 201 ? 24.952 2.970 -62.055 1.00 81.88 201 LEU A O 1
ATOM 1594 N N . HIS A 1 202 ? 24.366 0.924 -61.298 1.00 75.00 202 HIS A N 1
ATOM 1595 C CA . HIS A 1 202 ? 25.295 0.183 -62.141 1.00 75.00 202 HIS A CA 1
ATOM 1596 C C . HIS A 1 202 ? 24.906 0.270 -63.625 1.00 75.00 202 HIS A C 1
ATOM 1598 O O . HIS A 1 202 ? 25.776 0.462 -64.475 1.00 75.00 202 HIS A O 1
ATOM 1604 N N . ASP A 1 203 ? 23.603 0.262 -63.923 1.00 74.56 203 ASP A N 1
ATOM 1605 C CA . ASP A 1 203 ? 23.082 0.413 -65.290 1.00 74.56 203 ASP A CA 1
ATOM 1606 C C . ASP A 1 203 ? 23.334 1.810 -65.884 1.00 74.56 203 ASP A C 1
ATOM 1608 O O . ASP A 1 203 ? 23.599 1.947 -67.082 1.00 74.56 203 ASP A O 1
ATOM 1612 N N . GLN A 1 204 ? 23.300 2.865 -65.058 1.00 65.50 204 GLN A N 1
ATOM 1613 C CA . GLN A 1 204 ? 23.562 4.241 -65.512 1.00 65.50 204 GLN A CA 1
ATOM 1614 C C . GLN A 1 204 ? 25.033 4.469 -65.881 1.00 65.50 204 GLN A C 1
ATOM 1616 O O . GLN A 1 204 ? 25.329 5.241 -66.794 1.00 65.50 204 GLN A O 1
ATOM 1621 N N . SER A 1 205 ? 25.958 3.793 -65.196 1.00 62.94 205 SER A N 1
ATOM 1622 C CA . SER A 1 205 ? 27.382 3.848 -65.531 1.00 62.94 205 SER A CA 1
ATOM 1623 C C . SER A 1 205 ? 27.673 3.173 -66.878 1.00 62.94 205 SER A C 1
ATOM 1625 O O . SER A 1 205 ? 28.463 3.701 -67.655 1.00 62.94 205 SER A O 1
ATOM 1627 N N . GLN A 1 206 ? 26.987 2.068 -67.202 1.00 58.91 206 GLN A N 1
ATOM 1628 C CA . GLN A 1 206 ? 27.169 1.358 -68.477 1.00 58.91 206 GLN A CA 1
ATOM 1629 C C . GLN A 1 206 ? 26.567 2.106 -69.679 1.00 58.91 206 GLN A C 1
ATOM 1631 O O . GLN A 1 206 ? 27.133 2.092 -70.773 1.00 58.91 206 GLN A O 1
ATOM 1636 N N . THR A 1 207 ? 25.448 2.815 -69.497 1.00 57.44 207 THR A N 1
ATOM 1637 C CA . THR A 1 207 ? 24.809 3.565 -70.597 1.00 57.44 207 THR A CA 1
ATOM 1638 C C . THR A 1 207 ? 25.589 4.819 -71.007 1.00 57.44 207 THR A C 1
ATOM 1640 O O . THR A 1 207 ? 25.611 5.162 -72.193 1.00 57.44 207 THR A O 1
ATOM 1643 N N . MET A 1 208 ? 26.294 5.484 -70.082 1.00 53.28 208 MET A N 1
ATOM 1644 C CA . MET A 1 208 ? 27.175 6.603 -70.452 1.00 53.28 208 MET A CA 1
ATOM 1645 C C . MET A 1 208 ? 28.449 6.150 -71.180 1.00 53.28 208 MET A C 1
ATOM 1647 O O . MET A 1 208 ? 28.950 6.897 -72.019 1.00 53.28 208 MET A O 1
ATOM 1651 N N . GLU A 1 209 ? 28.930 4.924 -70.949 1.00 53.00 209 GLU A N 1
ATOM 1652 C CA . GLU A 1 209 ? 30.086 4.374 -71.674 1.00 53.00 209 GLU A CA 1
ATOM 1653 C C . GLU A 1 209 ? 29.749 3.977 -73.125 1.00 53.00 209 GLU A C 1
ATOM 1655 O O . GLU A 1 209 ? 30.561 4.203 -74.021 1.00 53.00 209 GLU A O 1
ATOM 1660 N N . MET A 1 210 ? 28.532 3.487 -73.405 1.00 50.38 210 MET A N 1
ATOM 1661 C CA . MET A 1 210 ? 28.112 3.161 -74.781 1.00 50.38 210 MET A CA 1
ATOM 1662 C C . MET A 1 210 ? 27.801 4.386 -75.655 1.00 50.38 210 MET A C 1
ATOM 1664 O O . MET A 1 210 ? 27.917 4.307 -76.877 1.00 50.38 210 MET A O 1
ATOM 1668 N N . THR A 1 211 ? 27.437 5.530 -75.067 1.00 48.34 211 THR A N 1
ATOM 1669 C CA . THR A 1 211 ? 27.065 6.733 -75.845 1.00 48.34 211 THR A CA 1
ATOM 1670 C C . THR A 1 211 ? 28.284 7.581 -76.250 1.00 48.34 211 THR A C 1
ATOM 1672 O O . THR A 1 211 ? 28.173 8.480 -77.079 1.00 48.34 211 THR A O 1
ATOM 1675 N N . ALA A 1 212 ? 29.476 7.280 -75.723 1.00 50.44 212 ALA A N 1
ATOM 1676 C CA . ALA A 1 212 ? 30.710 8.003 -76.034 1.00 50.44 212 ALA A CA 1
ATOM 1677 C C . ALA A 1 212 ? 31.445 7.506 -77.304 1.00 50.44 212 ALA A C 1
ATOM 1679 O O . ALA A 1 212 ? 32.528 8.004 -77.607 1.00 50.44 212 ALA A O 1
ATOM 1680 N N . GLN A 1 213 ? 30.886 6.552 -78.064 1.00 48.12 213 GLN A N 1
ATOM 1681 C CA . GLN A 1 213 ? 31.536 5.961 -79.251 1.00 48.12 213 GLN A CA 1
ATOM 1682 C C . GLN A 1 213 ? 30.785 6.145 -80.582 1.00 48.12 213 GLN A C 1
ATOM 1684 O O . GLN A 1 213 ? 31.050 5.422 -81.541 1.00 48.12 213 GLN A O 1
ATOM 1689 N N . THR A 1 214 ? 29.895 7.132 -80.714 1.00 50.12 214 THR A N 1
ATOM 1690 C CA . THR A 1 214 ? 29.305 7.468 -82.026 1.00 50.12 214 THR A CA 1
ATOM 1691 C C . THR A 1 214 ? 29.548 8.941 -82.370 1.00 50.12 214 THR A C 1
ATOM 1693 O O . THR A 1 214 ? 28.947 9.813 -81.744 1.00 50.12 214 THR A O 1
ATOM 1696 N N . PRO A 1 215 ? 30.415 9.265 -83.350 1.00 43.84 215 PRO A N 1
ATOM 1697 C CA . PRO A 1 215 ? 30.520 10.619 -83.874 1.00 43.84 215 PRO A CA 1
ATOM 1698 C C . PRO A 1 215 ? 29.269 10.899 -84.715 1.00 43.84 215 PRO A C 1
ATOM 1700 O O . PRO A 1 215 ? 29.129 10.379 -85.819 1.00 43.84 215 PRO A O 1
ATOM 1703 N N . LEU A 1 216 ? 28.336 11.680 -84.173 1.00 43.88 216 LEU A N 1
ATOM 1704 C CA . LEU A 1 216 ? 27.195 12.192 -84.928 1.00 43.88 216 LEU A CA 1
ATOM 1705 C C . LEU A 1 216 ? 27.620 13.449 -85.690 1.00 43.88 216 LEU A C 1
ATOM 1707 O O . LEU A 1 216 ? 28.027 14.451 -85.103 1.00 43.88 216 LEU A O 1
ATOM 1711 N N . ASP A 1 217 ? 27.543 13.335 -87.012 1.00 44.72 217 ASP A N 1
ATOM 1712 C CA . ASP A 1 217 ? 27.812 14.373 -87.998 1.00 44.72 217 ASP A CA 1
ATOM 1713 C C . ASP A 1 217 ? 26.775 15.505 -87.869 1.00 44.72 217 ASP A C 1
ATOM 1715 O O . ASP A 1 217 ? 25.563 15.281 -87.862 1.00 44.72 217 ASP A O 1
ATOM 1719 N N . ILE A 1 218 ? 27.268 16.732 -87.698 1.00 50.28 218 ILE A N 1
ATOM 1720 C CA . ILE A 1 218 ? 26.488 17.932 -87.372 1.00 50.28 218 ILE A CA 1
ATOM 1721 C C . ILE A 1 218 ? 26.036 18.582 -88.675 1.00 50.28 218 ILE A C 1
ATOM 1723 O O . ILE A 1 218 ? 26.640 19.563 -89.105 1.00 50.28 218 ILE A O 1
ATOM 1727 N N . ARG A 1 219 ? 24.978 18.070 -89.309 1.00 44.53 219 ARG A N 1
ATOM 1728 C CA . ARG A 1 219 ? 24.171 18.836 -90.273 1.00 44.53 219 ARG A CA 1
ATOM 1729 C C . ARG A 1 219 ? 22.716 18.394 -90.167 1.00 44.53 219 ARG A C 1
ATOM 1731 O O . ARG A 1 219 ? 22.432 17.208 -90.188 1.00 44.53 219 ARG A O 1
ATOM 1738 N N . ASP A 1 220 ? 21.842 19.388 -90.062 1.00 49.78 220 ASP A N 1
ATOM 1739 C CA . ASP A 1 220 ? 20.375 19.318 -90.096 1.00 49.78 220 ASP A CA 1
ATOM 1740 C C . ASP A 1 220 ? 19.656 19.205 -88.739 1.00 49.78 220 ASP A C 1
ATOM 1742 O O . ASP A 1 220 ? 19.161 18.160 -88.327 1.00 49.78 220 ASP A O 1
ATOM 1746 N N . LEU A 1 221 ? 19.493 20.364 -88.087 1.00 43.84 221 LEU A N 1
ATOM 1747 C CA . LEU A 1 221 ? 18.384 20.618 -87.162 1.00 43.84 221 LEU A CA 1
ATOM 1748 C C . LEU A 1 221 ? 17.638 21.898 -87.582 1.00 43.84 221 LEU A C 1
ATOM 1750 O O . LEU A 1 221 ? 18.270 22.951 -87.714 1.00 43.84 221 LEU A O 1
ATOM 1754 N N . PRO A 1 222 ? 16.306 21.846 -87.774 1.00 48.91 222 PRO A N 1
ATOM 1755 C CA . PRO A 1 222 ? 15.492 23.030 -87.986 1.00 48.91 222 PRO A CA 1
ATOM 1756 C C . PRO A 1 222 ? 15.177 23.742 -86.664 1.00 48.91 222 PRO A C 1
ATOM 1758 O O . PRO A 1 222 ? 14.822 23.139 -85.652 1.00 48.91 222 PRO A O 1
ATOM 1761 N N . SER A 1 223 ? 15.293 25.066 -86.726 1.00 49.69 223 SER A N 1
ATOM 1762 C CA . SER A 1 223 ? 14.850 26.040 -85.731 1.00 49.69 223 SER A CA 1
ATOM 1763 C C . SER A 1 223 ? 13.326 26.017 -85.583 1.00 49.69 223 SER A C 1
ATOM 1765 O O . SER A 1 223 ? 12.616 26.118 -86.585 1.00 49.69 223 SER A O 1
ATOM 1767 N N . GLY A 1 224 ? 12.806 25.944 -84.354 1.00 43.16 224 GLY A N 1
ATOM 1768 C CA . GLY A 1 224 ? 11.379 26.164 -84.137 1.00 43.16 224 GLY A CA 1
ATOM 1769 C C . GLY A 1 224 ? 10.857 25.934 -82.720 1.00 43.16 224 GLY A C 1
ATOM 1770 O O . GLY A 1 224 ? 10.814 24.808 -82.249 1.00 43.16 224 GLY A O 1
ATOM 1771 N N . ALA A 1 225 ? 10.334 27.023 -82.152 1.00 40.19 225 ALA A N 1
ATOM 1772 C CA . ALA A 1 225 ? 9.296 27.109 -81.120 1.00 40.19 225 ALA A CA 1
ATOM 1773 C C . ALA A 1 225 ? 9.679 26.789 -79.663 1.00 40.19 225 ALA A C 1
ATOM 1775 O O . ALA A 1 225 ? 9.804 25.648 -79.230 1.00 40.19 225 ALA A O 1
ATOM 1776 N N . GLY A 1 226 ? 9.770 27.868 -78.882 1.00 46.78 226 GLY A N 1
ATOM 1777 C CA . GLY A 1 226 ? 9.817 27.826 -77.431 1.00 46.78 226 GLY A CA 1
ATOM 1778 C C . GLY A 1 226 ? 8.445 27.613 -76.788 1.00 46.78 226 GLY A C 1
ATOM 1779 O O . GLY A 1 226 ? 7.419 28.060 -77.294 1.00 46.78 226 GLY A O 1
ATOM 1780 N N . HIS A 1 227 ? 8.478 27.016 -75.600 1.00 40.88 227 HIS A N 1
ATOM 1781 C CA . HIS A 1 227 ? 7.472 27.179 -74.558 1.00 40.88 227 HIS A CA 1
ATOM 1782 C C . HIS A 1 227 ? 8.179 27.279 -73.196 1.00 40.88 227 HIS A C 1
ATOM 1784 O O . HIS A 1 227 ? 9.097 26.498 -72.937 1.00 40.88 227 HIS A O 1
ATOM 1790 N N . PRO A 1 228 ? 7.787 28.221 -72.319 1.00 52.06 228 PRO A N 1
ATOM 1791 C CA . PRO A 1 228 ? 8.318 28.295 -70.967 1.00 52.06 228 PRO A CA 1
ATOM 1792 C C . PRO A 1 228 ? 7.621 27.258 -70.078 1.00 52.06 228 PRO A C 1
ATOM 1794 O O . PRO A 1 228 ? 6.401 27.273 -69.927 1.00 52.06 228 PRO A O 1
ATOM 1797 N N . VAL A 1 229 ? 8.402 26.365 -69.470 1.00 42.06 229 VAL A N 1
ATOM 1798 C CA . VAL A 1 229 ? 7.923 25.462 -68.418 1.00 42.06 229 VAL A CA 1
ATOM 1799 C C . VAL A 1 229 ? 8.008 26.203 -67.086 1.00 42.06 229 VAL A C 1
ATOM 1801 O O . VAL A 1 229 ? 9.090 26.474 -66.571 1.00 42.06 229 VAL A O 1
ATOM 1804 N N . THR A 1 230 ? 6.848 26.556 -66.543 1.00 39.72 230 THR A N 1
ATOM 1805 C CA . THR A 1 230 ? 6.670 27.032 -65.169 1.00 39.72 230 THR A CA 1
ATOM 1806 C C . THR A 1 230 ? 6.938 25.899 -64.182 1.00 39.72 230 THR A C 1
ATOM 1808 O O . THR A 1 230 ? 6.276 24.863 -64.227 1.00 39.72 230 THR A O 1
ATOM 1811 N N . VAL A 1 231 ? 7.890 26.113 -63.275 1.00 38.25 231 VAL A N 1
ATOM 1812 C CA . VAL A 1 231 ? 8.163 25.245 -62.124 1.00 38.25 231 VAL A CA 1
ATOM 1813 C C . VAL A 1 231 ? 7.240 25.675 -60.983 1.00 38.25 231 VAL A C 1
ATOM 1815 O O . VAL A 1 231 ? 7.345 26.796 -60.497 1.00 38.25 231 VAL A O 1
ATOM 1818 N N . SER A 1 232 ? 6.318 24.805 -60.574 1.00 37.78 232 SER A N 1
ATOM 1819 C CA . SER A 1 232 ? 5.505 24.985 -59.369 1.00 37.78 232 SER A CA 1
ATOM 1820 C C . SER A 1 232 ? 6.203 24.339 -58.169 1.00 37.78 232 SER A C 1
ATOM 1822 O O . SER A 1 232 ? 6.329 23.115 -58.114 1.00 37.78 232 SER A O 1
ATOM 1824 N N . GLU A 1 233 ? 6.638 25.157 -57.210 1.00 40.44 233 GLU A N 1
ATOM 1825 C CA . GLU A 1 233 ? 7.030 24.729 -55.865 1.00 40.44 233 GLU A CA 1
ATOM 1826 C C . GLU A 1 233 ? 5.784 24.305 -55.076 1.00 40.44 233 GLU A C 1
ATOM 1828 O O . GLU A 1 233 ? 4.902 25.113 -54.790 1.00 40.44 233 GLU A O 1
ATOM 1833 N N . THR A 1 234 ? 5.703 23.028 -54.712 1.00 39.41 234 THR A N 1
ATOM 1834 C CA . THR A 1 234 ? 4.756 22.538 -53.707 1.00 39.41 234 THR A CA 1
ATOM 1835 C C . THR A 1 234 ? 5.485 22.376 -52.378 1.00 39.41 234 THR A C 1
ATOM 1837 O O . THR A 1 234 ? 6.201 21.395 -52.170 1.00 39.41 234 THR A O 1
ATOM 1840 N N . GLU A 1 235 ? 5.297 23.340 -51.477 1.00 40.62 235 GLU A N 1
ATOM 1841 C CA . GLU A 1 235 ? 5.660 23.232 -50.064 1.00 40.62 235 GLU A CA 1
ATOM 1842 C C . GLU A 1 235 ? 4.819 22.135 -49.385 1.00 40.62 235 GLU A C 1
ATOM 1844 O O . GLU A 1 235 ? 3.610 22.264 -49.187 1.00 40.62 235 GLU A O 1
ATOM 1849 N N . GLY A 1 236 ? 5.465 21.029 -49.015 1.00 38.06 236 GLY A N 1
ATOM 1850 C CA . GLY A 1 236 ? 4.859 19.948 -48.240 1.00 38.06 236 GLY A CA 1
ATOM 1851 C C . GLY A 1 236 ? 4.788 20.290 -46.752 1.00 38.06 236 GLY A C 1
ATOM 1852 O O . GLY A 1 236 ? 5.695 19.963 -45.988 1.00 38.06 236 GLY A O 1
ATOM 1853 N N . ARG A 1 237 ? 3.694 20.925 -46.321 1.00 37.56 237 ARG A N 1
ATOM 1854 C CA . ARG A 1 237 ? 3.348 21.116 -44.904 1.00 37.56 237 ARG A CA 1
ATOM 1855 C C . ARG A 1 237 ? 2.751 19.819 -44.344 1.00 37.56 237 ARG A C 1
ATOM 1857 O O . ARG A 1 237 ? 1.620 19.471 -44.662 1.00 37.56 237 ARG A O 1
ATOM 1864 N N . PHE A 1 238 ? 3.495 19.115 -43.489 1.00 38.47 238 PHE A N 1
ATOM 1865 C CA . PHE A 1 238 ? 2.985 17.954 -42.750 1.00 38.47 238 PHE A CA 1
ATOM 1866 C C . PHE A 1 238 ? 1.932 18.388 -41.717 1.00 38.47 238 PHE A C 1
ATOM 1868 O O . PHE A 1 238 ? 2.257 18.891 -40.642 1.00 38.47 238 PHE A O 1
ATOM 1875 N N . THR A 1 239 ? 0.657 18.175 -42.029 1.00 43.75 239 THR A N 1
ATOM 1876 C CA . THR A 1 239 ? -0.425 18.097 -41.041 1.00 43.75 239 THR A CA 1
ATOM 1877 C C . THR A 1 239 ? -0.419 16.712 -40.403 1.00 43.75 239 THR A C 1
ATOM 1879 O O . THR A 1 239 ? -0.664 15.713 -41.074 1.00 43.75 239 THR A O 1
ATOM 1882 N N . ILE A 1 240 ? -0.126 16.655 -39.103 1.00 47.41 240 ILE A N 1
ATOM 1883 C CA . ILE A 1 240 ? -0.282 15.445 -38.291 1.00 47.41 240 ILE A CA 1
ATOM 1884 C C . ILE A 1 240 ? -1.779 15.253 -38.036 1.00 47.41 240 ILE A C 1
ATOM 1886 O O . ILE A 1 240 ? -2.433 16.138 -37.483 1.00 47.41 240 ILE A O 1
ATOM 1890 N N . ASP A 1 241 ? -2.303 14.107 -38.460 1.00 47.16 241 ASP A N 1
ATOM 1891 C CA . ASP A 1 241 ? -3.699 13.714 -38.288 1.00 47.16 241 ASP A CA 1
ATOM 1892 C C . ASP A 1 241 ? -4.023 13.510 -36.788 1.00 47.16 241 ASP A C 1
ATOM 1894 O O . ASP A 1 241 ? -3.394 12.677 -36.129 1.00 47.16 241 ASP A O 1
ATOM 1898 N N . PRO A 1 242 ? -4.972 14.261 -36.200 1.00 54.75 242 PRO A N 1
ATOM 1899 C CA . PRO A 1 242 ? -5.317 14.148 -34.783 1.00 54.75 242 PRO A CA 1
ATOM 1900 C C . PRO A 1 242 ? -5.969 12.808 -34.395 1.00 54.75 242 PRO A C 1
ATOM 1902 O O . PRO A 1 242 ? -6.072 12.519 -33.201 1.00 54.75 242 PRO A O 1
ATOM 1905 N N . GLN A 1 243 ? -6.373 11.957 -35.347 1.00 54.00 243 GLN A N 1
ATOM 1906 C CA . GLN A 1 243 ? -7.027 10.680 -35.032 1.00 54.00 243 GLN A CA 1
ATOM 1907 C C . GLN A 1 243 ? -6.084 9.574 -34.531 1.00 54.00 243 GLN A C 1
ATOM 1909 O O . GLN A 1 243 ? -6.528 8.649 -33.845 1.00 54.00 243 GLN A O 1
ATOM 1914 N N . THR A 1 244 ? -4.782 9.643 -34.810 1.00 54.62 244 THR A N 1
ATOM 1915 C CA . THR A 1 244 ? -3.814 8.651 -34.304 1.00 54.62 244 THR A CA 1
ATOM 1916 C C . THR A 1 244 ? -3.478 8.856 -32.829 1.00 54.62 244 THR A C 1
ATOM 1918 O O . THR A 1 244 ? -3.206 7.885 -32.131 1.00 54.62 244 THR A O 1
ATOM 1921 N N . ARG A 1 245 ? -3.614 10.080 -32.303 1.00 51.75 245 ARG A N 1
ATOM 1922 C CA . ARG A 1 245 ? -3.305 10.396 -30.896 1.00 51.75 245 ARG A CA 1
ATOM 1923 C C . ARG A 1 245 ? -4.337 9.846 -29.899 1.00 51.75 245 ARG A C 1
ATOM 1925 O O . ARG A 1 245 ? -3.999 9.617 -28.743 1.00 51.75 245 ARG A O 1
ATOM 1932 N N . GLY A 1 246 ? -5.576 9.605 -30.337 1.00 52.09 246 GLY A N 1
ATOM 1933 C CA . GLY A 1 246 ? -6.636 9.045 -29.486 1.00 52.09 246 GLY A CA 1
ATOM 1934 C C . GLY A 1 246 ? -6.464 7.552 -29.182 1.00 52.09 246 GLY A C 1
ATOM 1935 O O . GLY A 1 246 ? -6.753 7.113 -28.072 1.00 52.09 246 GLY A O 1
ATOM 1936 N N . ARG A 1 247 ? -5.927 6.775 -30.134 1.00 57.62 247 ARG A N 1
ATOM 1937 C CA . ARG A 1 247 ? -5.794 5.313 -29.994 1.00 57.62 247 ARG A CA 1
ATOM 1938 C C . ARG A 1 247 ? -4.681 4.886 -29.035 1.00 57.62 247 ARG A C 1
ATOM 1940 O O . ARG A 1 247 ? -4.808 3.847 -28.390 1.00 57.62 247 ARG A O 1
ATOM 1947 N N . ASP A 1 248 ? -3.634 5.693 -28.893 1.00 54.38 248 ASP A N 1
ATOM 1948 C CA . ASP A 1 248 ? -2.547 5.402 -27.952 1.00 54.38 248 ASP A CA 1
ATOM 1949 C C . ASP A 1 248 ? -2.932 5.724 -26.500 1.00 54.38 248 ASP A C 1
ATOM 1951 O O . ASP A 1 248 ? -2.510 5.023 -25.580 1.00 54.38 248 ASP A O 1
ATOM 1955 N N . LEU A 1 249 ? -3.812 6.709 -26.283 1.00 56.91 249 LEU A N 1
ATOM 1956 C CA . LEU A 1 249 ? -4.363 7.012 -24.958 1.00 56.91 249 LEU A CA 1
ATOM 1957 C C . LEU A 1 249 ? -5.351 5.940 -24.470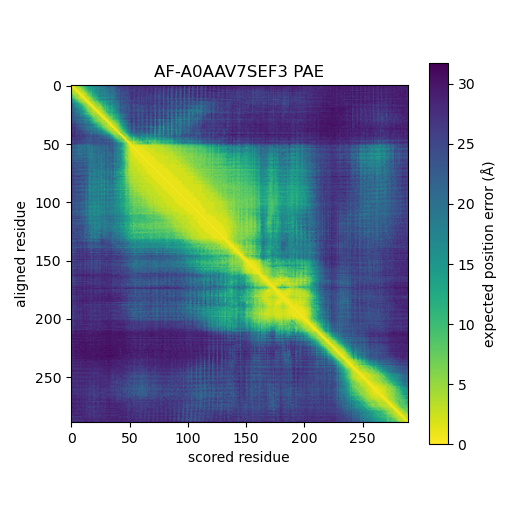 1.00 56.91 249 LEU A C 1
ATOM 1959 O O . LEU A 1 249 ? -5.293 5.572 -23.300 1.00 56.91 249 LEU A O 1
ATOM 1963 N N . GLU A 1 250 ? -6.185 5.371 -25.348 1.00 61.94 250 GLU A N 1
ATOM 1964 C CA . GLU A 1 250 ? -7.073 4.244 -24.998 1.00 61.94 250 GLU A CA 1
ATOM 1965 C C . GLU A 1 250 ? -6.312 2.955 -24.649 1.00 61.94 250 GLU A C 1
ATOM 1967 O O . GLU A 1 250 ? -6.755 2.162 -23.815 1.00 61.94 250 GLU A O 1
ATOM 1972 N N . ARG A 1 251 ? -5.147 2.728 -25.269 1.00 60.34 251 ARG A N 1
ATOM 1973 C CA . ARG A 1 251 ? -4.273 1.602 -24.907 1.00 60.34 251 ARG A CA 1
ATOM 1974 C C . ARG A 1 251 ? -3.604 1.816 -23.553 1.00 60.34 251 ARG A C 1
ATOM 1976 O O . ARG A 1 251 ? -3.407 0.849 -22.820 1.00 60.34 251 ARG A O 1
ATOM 1983 N N . LEU A 1 252 ? -3.290 3.064 -23.205 1.00 53.91 252 LEU A N 1
ATOM 1984 C CA . LEU A 1 252 ? -2.705 3.391 -21.910 1.00 53.91 252 LEU A CA 1
ATOM 1985 C C . LEU A 1 252 ? -3.724 3.237 -20.773 1.00 53.91 252 LEU A C 1
ATOM 1987 O O . LEU A 1 252 ? -3.379 2.665 -19.745 1.00 53.91 252 LEU A O 1
ATOM 1991 N N . THR A 1 253 ? -4.976 3.669 -20.958 1.00 63.25 253 THR A N 1
ATOM 1992 C CA . THR A 1 253 ? -6.021 3.561 -19.922 1.00 63.25 253 THR A CA 1
ATOM 1993 C C . THR A 1 253 ? -6.440 2.117 -19.647 1.00 63.25 253 THR A C 1
ATOM 1995 O O . THR A 1 253 ? -6.593 1.752 -18.483 1.00 63.25 253 THR A O 1
ATOM 1998 N N . LYS A 1 254 ? -6.506 1.251 -20.670 1.00 65.50 254 LYS A N 1
ATOM 1999 C CA . LYS A 1 254 ? -6.768 -0.190 -20.470 1.00 65.50 254 LYS A CA 1
ATOM 2000 C C . LYS A 1 254 ? -5.723 -0.892 -19.596 1.00 65.50 254 LYS A C 1
ATOM 2002 O O . LYS A 1 254 ? -6.077 -1.775 -18.823 1.00 65.50 254 LYS A O 1
ATOM 2007 N N . ASN A 1 255 ? -4.457 -0.476 -19.665 1.00 60.44 255 ASN A N 1
ATOM 2008 C CA . ASN A 1 255 ? -3.398 -1.052 -18.829 1.00 60.44 255 ASN A CA 1
ATOM 2009 C C . ASN A 1 255 ? -3.498 -0.651 -17.346 1.00 60.44 255 ASN A C 1
ATOM 2011 O O . ASN A 1 255 ? -2.953 -1.356 -16.495 1.00 60.44 255 ASN A O 1
ATOM 2015 N N . TYR A 1 256 ? -4.178 0.453 -17.017 1.00 61.34 256 TYR A N 1
ATOM 2016 C CA . TYR A 1 256 ? -4.419 0.838 -15.622 1.00 61.34 256 TYR A CA 1
ATOM 2017 C C . TYR A 1 256 ? -5.587 0.053 -15.007 1.00 61.34 256 TYR A C 1
ATOM 2019 O O . TYR A 1 256 ? -5.449 -0.430 -13.884 1.00 61.34 256 TYR A O 1
ATOM 2027 N N . ASP A 1 257 ? -6.663 -0.192 -15.762 1.00 68.69 257 ASP A N 1
ATOM 2028 C CA . ASP A 1 257 ? -7.806 -0.993 -15.287 1.00 68.69 257 ASP A CA 1
ATOM 2029 C C . ASP A 1 257 ? -7.430 -2.451 -14.980 1.00 68.69 257 ASP A C 1
ATOM 2031 O O . ASP A 1 257 ? -7.950 -3.058 -14.041 1.00 68.69 257 ASP A O 1
ATOM 2035 N N . ASP A 1 258 ? -6.508 -3.037 -15.747 1.00 71.38 258 ASP A N 1
ATOM 2036 C CA . ASP A 1 258 ? -6.061 -4.409 -15.496 1.00 71.38 258 ASP A CA 1
ATOM 2037 C C . ASP A 1 258 ? -5.080 -4.501 -14.314 1.00 71.38 258 ASP A C 1
ATOM 2039 O O . ASP A 1 258 ? -5.041 -5.525 -13.629 1.00 71.38 258 ASP A O 1
ATOM 2043 N N . ARG A 1 259 ? -4.363 -3.418 -13.982 1.00 70.19 259 ARG A N 1
ATOM 2044 C CA . ARG A 1 259 ? -3.543 -3.342 -12.760 1.00 70.19 259 ARG A CA 1
ATOM 2045 C C . ARG A 1 259 ? -4.391 -3.316 -11.490 1.00 70.19 259 ARG A C 1
ATOM 2047 O O . ARG A 1 259 ? -4.059 -4.025 -10.539 1.00 70.19 259 ARG A O 1
ATOM 2054 N N . ASP A 1 260 ? -5.497 -2.579 -11.491 1.00 70.12 260 ASP A N 1
ATOM 2055 C CA . ASP A 1 260 ? -6.402 -2.523 -10.336 1.00 70.12 260 ASP A CA 1
ATOM 2056 C C . ASP A 1 260 ? -7.103 -3.867 -10.089 1.00 70.12 260 ASP A C 1
ATOM 2058 O O . ASP A 1 260 ? -7.237 -4.295 -8.941 1.00 70.12 260 ASP A O 1
ATOM 2062 N N . LYS A 1 261 ? -7.442 -4.618 -11.147 1.00 77.88 261 LYS A N 1
ATOM 2063 C CA . LYS A 1 261 ? -7.968 -5.990 -11.006 1.00 77.88 261 LYS A CA 1
ATOM 2064 C C . LYS A 1 261 ? -6.941 -6.962 -10.426 1.00 77.88 261 LYS A C 1
ATOM 2066 O O . LYS A 1 261 ? -7.309 -7.824 -9.628 1.00 77.88 261 LYS A O 1
ATOM 2071 N N . VAL A 1 262 ? -5.663 -6.832 -10.791 1.00 74.19 262 VAL A N 1
ATOM 2072 C CA . VAL A 1 262 ? -4.584 -7.658 -10.221 1.00 74.19 262 VAL A CA 1
ATOM 2073 C C . VAL A 1 262 ? -4.389 -7.341 -8.737 1.00 74.19 262 VAL A C 1
ATOM 2075 O O . VAL A 1 262 ? -4.321 -8.264 -7.926 1.00 74.19 262 VAL A O 1
ATOM 2078 N N . LEU A 1 263 ? -4.391 -6.061 -8.354 1.00 73.06 263 LEU A N 1
ATOM 2079 C CA . LEU A 1 263 ? -4.312 -5.646 -6.948 1.00 73.06 263 LEU A CA 1
ATOM 2080 C C . LEU A 1 263 ? -5.515 -6.143 -6.131 1.00 73.06 263 LEU A C 1
ATOM 2082 O O . LEU A 1 263 ? -5.345 -6.642 -5.016 1.00 73.06 263 LEU A O 1
ATOM 2086 N N . GLN A 1 264 ? -6.721 -6.092 -6.702 1.00 74.94 264 GLN A N 1
ATOM 2087 C CA . GLN A 1 264 ? -7.932 -6.592 -6.052 1.00 74.94 264 GLN A CA 1
ATOM 2088 C C . GLN A 1 264 ? -7.933 -8.126 -5.917 1.00 74.94 264 GLN A C 1
ATOM 2090 O O . GLN A 1 264 ? -8.358 -8.656 -4.889 1.00 74.94 264 GLN A O 1
ATOM 2095 N N . GLY A 1 265 ? -7.389 -8.847 -6.904 1.00 74.31 265 GLY A N 1
ATOM 2096 C CA . GLY A 1 265 ? -7.182 -10.296 -6.838 1.00 74.31 265 GLY A CA 1
ATOM 2097 C C . GLY A 1 265 ? -6.151 -10.711 -5.782 1.00 74.31 265 GLY A C 1
ATOM 2098 O O . GLY A 1 265 ? -6.384 -11.660 -5.032 1.00 74.31 265 GLY A O 1
ATOM 2099 N N . MET A 1 266 ? -5.045 -9.969 -5.655 1.00 68.81 266 MET A N 1
ATOM 2100 C CA . MET A 1 266 ? -4.035 -10.225 -4.622 1.00 68.81 266 MET A CA 1
ATOM 2101 C C . MET A 1 266 ? -4.590 -9.981 -3.214 1.00 68.81 266 MET A C 1
ATOM 2103 O O . MET A 1 266 ? -4.373 -10.808 -2.333 1.00 68.81 266 MET A O 1
ATOM 2107 N N . ALA A 1 267 ? -5.379 -8.920 -3.012 1.00 69.50 267 ALA A N 1
ATOM 2108 C CA . ALA A 1 267 ? -6.019 -8.636 -1.725 1.00 69.50 267 ALA A CA 1
ATOM 2109 C C . ALA A 1 267 ? -7.001 -9.740 -1.279 1.00 69.50 267 ALA A C 1
ATOM 2111 O O . ALA A 1 267 ? -7.077 -10.063 -0.092 1.00 69.50 267 ALA A O 1
ATOM 2112 N N . MET A 1 268 ? -7.716 -10.360 -2.224 1.00 67.31 268 MET A N 1
ATOM 2113 C CA . MET A 1 268 ? -8.610 -11.491 -1.944 1.00 67.31 268 MET A CA 1
ATOM 2114 C C . MET A 1 268 ? -7.841 -12.758 -1.548 1.00 67.31 268 MET A C 1
ATOM 2116 O O . MET A 1 268 ? -8.286 -13.504 -0.675 1.00 67.31 268 MET A O 1
ATOM 2120 N N . HIS A 1 269 ? -6.668 -13.004 -2.141 1.00 62.06 269 HIS A N 1
ATOM 2121 C CA . HIS A 1 269 ? -5.877 -14.193 -1.819 1.00 62.06 269 HIS A CA 1
ATOM 2122 C C . HIS A 1 269 ? -5.272 -14.141 -0.409 1.00 62.06 269 HIS A C 1
ATOM 2124 O O . HIS A 1 269 ? -5.231 -15.166 0.277 1.00 62.06 269 HIS A O 1
ATOM 2130 N N . THR A 1 270 ? -4.897 -12.954 0.072 1.00 61.34 270 THR A N 1
ATOM 2131 C CA . THR A 1 270 ? -4.383 -12.770 1.438 1.00 61.34 270 THR A CA 1
ATOM 2132 C C . THR A 1 270 ? -5.448 -13.073 2.497 1.00 61.34 270 THR A C 1
ATOM 2134 O O . THR A 1 270 ? -5.142 -13.680 3.521 1.00 61.34 270 THR A O 1
ATOM 2137 N N . GLN A 1 271 ? -6.723 -12.760 2.230 1.00 57.25 271 GLN A N 1
ATOM 2138 C CA . GLN A 1 271 ? -7.825 -13.057 3.157 1.00 57.25 271 GLN A CA 1
ATOM 2139 C C . GLN A 1 271 ? -8.148 -14.556 3.269 1.00 57.25 271 GLN A C 1
ATOM 2141 O O . GLN A 1 271 ? -8.618 -15.010 4.314 1.00 57.25 271 GLN A O 1
ATOM 2146 N N . ILE A 1 272 ? -7.880 -15.344 2.224 1.00 58.53 272 ILE A N 1
ATOM 2147 C CA . ILE A 1 272 ? -8.083 -16.801 2.254 1.00 58.53 272 ILE A CA 1
ATOM 2148 C C . ILE A 1 272 ? -6.989 -17.473 3.098 1.00 58.53 272 ILE A C 1
ATOM 2150 O O . ILE A 1 272 ? -7.289 -18.367 3.889 1.00 58.53 272 ILE A O 1
ATOM 2154 N N . SER A 1 273 ? -5.744 -16.992 3.013 1.00 55.97 273 SER A N 1
ATOM 2155 C CA . SER A 1 273 ? -4.622 -17.570 3.765 1.00 55.97 273 SER A CA 1
ATOM 2156 C C . SER A 1 273 ? -4.717 -17.361 5.280 1.00 55.97 273 SER A C 1
ATOM 2158 O O . SER A 1 273 ? -4.197 -18.187 6.033 1.00 55.97 273 SER A O 1
ATOM 2160 N N . ASP A 1 274 ? -5.363 -16.291 5.745 1.00 56.19 274 ASP A N 1
ATOM 2161 C CA . ASP A 1 274 ? -5.534 -16.048 7.183 1.00 56.19 274 ASP A CA 1
ATOM 2162 C C . ASP A 1 274 ? -6.728 -16.805 7.778 1.00 56.19 274 ASP A C 1
ATOM 2164 O O . ASP A 1 274 ? -6.748 -17.086 8.979 1.00 56.19 274 ASP A O 1
ATOM 2168 N N . ARG A 1 275 ? -7.683 -17.240 6.946 1.00 56.47 275 ARG A N 1
ATOM 2169 C CA . ARG A 1 275 ? -8.815 -18.060 7.397 1.00 56.47 275 ARG A CA 1
ATOM 2170 C C . ARG A 1 275 ? -8.378 -19.479 7.781 1.00 56.47 275 ARG A C 1
ATOM 2172 O O . ARG A 1 275 ? -8.877 -20.012 8.772 1.00 56.47 275 ARG A O 1
ATOM 2179 N N . ASP A 1 276 ? -7.385 -20.042 7.091 1.00 53.84 276 ASP A N 1
ATOM 2180 C CA . ASP A 1 276 ? -6.872 -21.394 7.369 1.00 53.84 276 ASP A CA 1
ATOM 2181 C C . ASP A 1 276 ? -6.002 -21.493 8.633 1.00 53.84 276 ASP A C 1
ATOM 2183 O O . ASP A 1 276 ? -5.944 -22.548 9.264 1.00 53.84 276 ASP A O 1
ATOM 2187 N N . LYS A 1 277 ? -5.401 -20.389 9.095 1.00 59.38 277 LYS A N 1
ATOM 2188 C CA . LYS A 1 277 ? -4.611 -20.369 10.344 1.00 59.38 277 LYS A CA 1
ATOM 2189 C C . LYS A 1 277 ? -5.463 -20.408 11.618 1.00 59.38 277 LY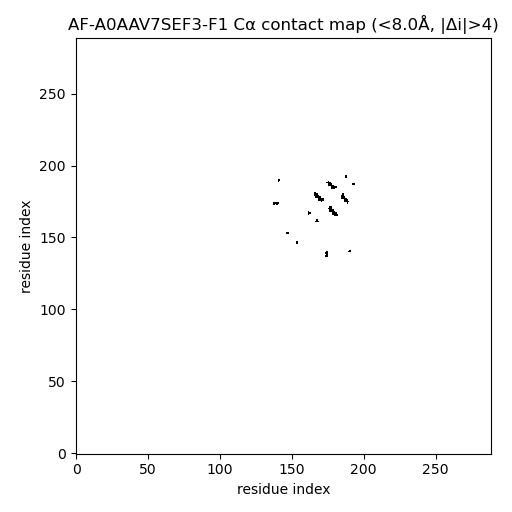S A C 1
ATOM 2191 O O . LYS A 1 277 ? -4.924 -20.587 12.706 1.00 59.38 277 LYS A O 1
ATOM 2196 N N . SER A 1 278 ? -6.785 -20.260 11.499 1.00 58.62 278 SER A N 1
ATOM 2197 C CA . SER A 1 278 ? -7.719 -20.332 12.632 1.00 58.62 278 SER A CA 1
ATOM 2198 C C . SER A 1 278 ? -8.230 -21.748 12.934 1.00 58.62 278 SER A C 1
ATOM 2200 O O . SER A 1 278 ? -8.921 -21.952 13.935 1.00 58.62 278 SER A O 1
ATOM 2202 N N . ARG A 1 279 ? -7.869 -22.756 12.123 1.00 57.69 279 ARG A N 1
ATOM 2203 C CA . ARG A 1 279 ? -8.176 -24.159 12.423 1.00 57.69 279 ARG A CA 1
ATOM 2204 C C . ARG A 1 279 ? -7.281 -24.643 13.562 1.00 57.69 279 ARG A C 1
ATOM 2206 O O . ARG A 1 279 ? -6.093 -24.896 13.385 1.00 57.69 279 ARG A O 1
ATOM 2213 N N . SER A 1 280 ? -7.872 -24.741 14.748 1.00 62.88 280 SER A N 1
ATOM 2214 C CA . SER A 1 280 ? -7.215 -25.205 15.967 1.00 62.88 280 SER A CA 1
ATOM 2215 C C . SER A 1 280 ? -6.557 -26.579 15.756 1.00 62.88 280 SER A C 1
ATOM 2217 O O . SER A 1 280 ? -7.164 -27.445 15.118 1.00 62.88 280 SER A O 1
ATOM 2219 N N . PRO A 1 281 ? -5.349 -26.813 16.298 1.00 60.28 281 PRO A N 1
ATOM 2220 C CA . PRO A 1 281 ? -4.679 -28.097 16.172 1.00 60.28 281 PRO A CA 1
ATOM 2221 C C . PRO A 1 281 ? -5.513 -29.181 16.863 1.00 60.28 281 PRO A C 1
ATOM 2223 O O . PRO A 1 281 ? -5.912 -29.041 18.022 1.00 60.28 281 PRO A O 1
ATOM 2226 N N . LEU A 1 282 ? -5.802 -30.252 16.120 1.00 59.53 282 LEU A N 1
ATOM 2227 C CA . LEU A 1 282 ? -6.498 -31.435 16.615 1.00 59.53 282 LEU A CA 1
ATOM 2228 C C . LEU A 1 282 ? -5.798 -31.956 17.875 1.00 59.53 282 LEU A C 1
ATOM 2230 O O . LEU A 1 282 ? -4.601 -32.241 17.879 1.00 59.53 282 LEU A O 1
ATOM 2234 N N . LYS A 1 283 ? -6.576 -32.053 18.952 1.00 66.88 283 LYS A N 1
ATOM 2235 C CA . LYS A 1 283 ? -6.159 -32.550 20.263 1.00 66.88 283 LYS A CA 1
ATOM 2236 C C . LYS A 1 283 ? -5.656 -33.999 20.107 1.00 66.88 283 LYS A C 1
ATOM 2238 O O . LYS A 1 283 ? -6.403 -34.815 19.564 1.00 66.88 283 LYS A O 1
ATOM 2243 N N . PRO A 1 284 ? -4.434 -34.343 20.553 1.00 61.28 284 PRO A N 1
ATOM 2244 C CA . PRO A 1 284 ? -3.917 -35.699 20.412 1.00 61.28 284 PRO A CA 1
ATOM 2245 C C . PRO A 1 284 ? -4.752 -36.655 21.271 1.00 61.28 284 PRO A C 1
ATOM 2247 O O . PRO A 1 284 ? -4.875 -36.470 22.484 1.00 61.28 284 PRO A O 1
ATOM 2250 N N . MET A 1 285 ? -5.367 -37.650 20.627 1.00 61.31 285 MET A N 1
ATOM 2251 C CA . MET A 1 285 ? -6.065 -38.735 21.313 1.00 61.31 285 MET A CA 1
ATOM 2252 C C . MET A 1 285 ? -5.049 -39.565 22.095 1.00 61.31 285 MET A C 1
ATOM 2254 O O . MET A 1 285 ? -4.061 -40.042 21.539 1.00 61.31 285 MET A O 1
ATOM 2258 N N . ALA A 1 286 ? -5.301 -39.710 23.394 1.00 62.34 286 ALA A N 1
ATOM 2259 C CA . ALA A 1 286 ? -4.527 -40.569 24.272 1.00 62.34 286 ALA A CA 1
ATOM 2260 C C . ALA A 1 286 ? -4.635 -42.031 23.811 1.00 62.34 286 ALA A C 1
ATOM 2262 O O . ALA A 1 286 ? -5.726 -42.512 23.495 1.00 62.34 286 ALA A O 1
ATOM 2263 N N . ALA A 1 287 ? -3.491 -42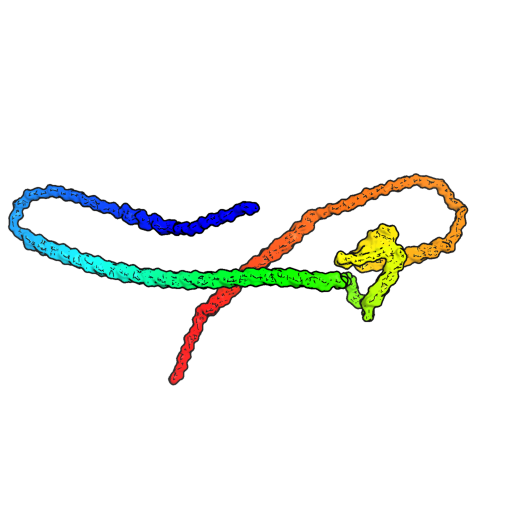.712 23.766 1.00 54.50 287 ALA A N 1
ATOM 2264 C CA . ALA A 1 287 ? -3.401 -44.131 23.458 1.00 54.50 287 ALA A CA 1
ATOM 2265 C C . ALA A 1 287 ? -4.067 -44.966 24.569 1.00 54.50 287 ALA A C 1
ATOM 2267 O O . ALA A 1 287 ? -3.907 -44.631 25.747 1.00 54.50 287 ALA A O 1
ATOM 2268 N N . PRO A 1 288 ? -4.802 -46.036 24.222 1.00 65.56 288 PRO A N 1
ATOM 2269 C CA . PRO A 1 288 ? -5.382 -46.928 25.211 1.00 65.56 288 PRO A CA 1
ATOM 2270 C C . PRO A 1 288 ? -4.303 -47.863 25.775 1.00 65.56 288 PRO A C 1
ATOM 2272 O O . PRO A 1 288 ? -3.501 -48.419 25.023 1.00 65.56 288 PRO A O 1
ATOM 2275 N N . THR A 1 289 ? -4.296 -47.990 27.101 1.00 65.50 289 THR A N 1
ATOM 2276 C CA . THR A 1 289 ? -3.590 -49.022 27.882 1.00 65.50 289 THR A CA 1
ATOM 2277 C C . THR A 1 289 ? -4.190 -50.401 27.688 1.00 65.50 289 THR A C 1
ATOM 2279 O O . THR A 1 289 ? -5.440 -50.471 27.651 1.00 65.50 289 THR A O 1
#